Protein AF-A0A9R0YV30-F1 (afdb_monomer)

Sequence (258 aa):
MQKRLPKETKSLASICEELLNVSLSKELQCSDWSCRPLSEGQIQYAASDAYYLLYIFDLFHQKVSIEEKCSPTAEASDEHCSQRASECSSSGNDIYFDGYSTSIITKYSDRILLTESDTKARSSRRKEKQKLSSDAKCKEKFDYNTEWMGPPPWDPSVGGDGYPKFLCDVMIEGLAKHLRCVGLDAATPSCRKPQPRELLDQIYKEGRILLTRDAKLIKYQYLATNQVYRVKSLLKHDQLAEVCAYFDIFHLQFDLSA

Organism: Triticum turgidum subsp. durum (NCBI:txid4567)

Foldseek 3Di:
DDDDDDDDDDDLQRLCCLQVVDHQDCVCVPPPPQDPPDDPVRVVNVVVSVVVVVVLVVLLVVVVVVVVVPDDPDDDDDDDDDDDDDDDDDPDDPPPCDPSSVVVSVVCSVVPPCDPVNVDDDDDDDPDDDDDDDDDDDDDDDDPPLPADDDALQDVVNVHVVAAAAEEELVLVVLLVVCVVVVHHYHYDPDNDDDLVVVVVCCVVVSHAYEYQDPVSVVPVPDDSNRYDHQPDDDSVVSNVVVCVSNVVVVPPPPPPD

pLDDT: mean 71.43, std 21.99, range [26.7, 96.12]

Solvent-accessible surface area (backbone atoms only — not comparable to full-atom values): 16830 Å² total; per-residue (Å²): 133,87,79,79,75,82,81,86,76,83,52,70,49,57,49,34,35,63,72,68,73,38,85,63,85,68,85,66,78,82,51,78,83,57,56,77,81,73,52,71,67,56,51,54,51,57,49,48,63,57,54,54,49,54,57,54,48,52,60,31,50,55,49,57,61,49,57,70,71,68,62,79,83,85,73,90,80,91,81,89,82,82,92,74,91,76,92,76,91,72,96,65,86,80,76,79,79,47,79,67,42,53,55,53,43,60,69,49,35,77,75,62,67,77,45,87,67,70,81,42,84,79,78,72,87,73,79,86,73,83,91,78,90,78,91,77,91,76,89,78,92,77,87,77,84,75,68,66,57,72,78,50,65,25,31,58,92,78,73,24,86,64,58,71,38,37,34,21,38,81,90,39,44,70,43,28,54,54,40,41,76,74,73,40,51,39,31,56,69,96,49,96,76,64,53,72,66,58,55,50,53,49,28,68,74,70,45,28,35,35,40,37,72,54,69,67,65,66,63,55,76,85,59,62,65,46,38,52,46,75,56,83,56,87,48,68,67,54,37,48,53,51,52,38,63,73,68,51,53,77,72,74,76,70,83,85,78,129

Secondary structure (DSSP, 8-state):
---PPP-----HHHHHHHHH--PPP-TTTTS-TTSSSPPHHHHHHHHHHHHHHHHHHHHHHHHHHHHHHT---------------------S------HHHHHHHHHHHTT----TTTSS-----------------------------S--TT-GGGT--S--EEEE-GGGHHHHHHHHHTT-EEE--SSSS--HHHHHHHHHHHTPEEEE--HHHHHSTTS-TTSEEE---SSHHHHHHHHHHHTTGGGTT-----

Mean predicted aligned error: 15.32 Å

Structure (mmCIF, N/CA/C/O backbone):
data_AF-A0A9R0YV30-F1
#
_entry.id   AF-A0A9R0YV30-F1
#
loop_
_atom_site.group_PDB
_atom_site.id
_atom_site.type_symbol
_atom_site.label_atom_id
_atom_site.label_alt_id
_atom_site.label_comp_id
_atom_site.label_asym_id
_atom_site.label_entity_id
_atom_site.label_seq_id
_atom_site.pdbx_PDB_ins_code
_atom_site.Cartn_x
_atom_site.Cartn_y
_atom_site.Cartn_z
_atom_site.occupancy
_atom_site.B_iso_or_equiv
_atom_site.auth_seq_id
_atom_site.auth_comp_id
_atom_site.auth_asym_id
_atom_site.auth_atom_id
_atom_site.pdbx_PDB_model_num
ATOM 1 N N . MET A 1 1 ? -17.144 37.356 13.709 1.00 39.59 1 MET A N 1
ATOM 2 C CA . MET A 1 1 ? -16.151 36.271 13.528 1.00 39.59 1 MET A CA 1
ATOM 3 C C . MET A 1 1 ? -16.589 35.069 14.358 1.00 39.59 1 MET A C 1
ATOM 5 O O . MET A 1 1 ? -16.441 35.104 15.571 1.00 39.59 1 MET A O 1
ATOM 9 N N . GLN A 1 2 ? -17.189 34.040 13.753 1.00 42.34 2 GLN A N 1
ATOM 10 C CA . GLN A 1 2 ? -17.511 32.804 14.480 1.00 42.34 2 GLN A CA 1
ATOM 11 C C . GLN A 1 2 ? -16.221 32.004 14.699 1.00 42.34 2 GLN A C 1
ATOM 13 O O . GLN A 1 2 ? -15.600 31.539 13.741 1.00 42.34 2 GLN A O 1
ATOM 18 N N . LYS A 1 3 ? -15.792 31.867 15.958 1.00 43.56 3 LYS A N 1
ATOM 19 C CA . LYS A 1 3 ? -14.732 30.926 16.339 1.00 43.56 3 LYS A CA 1
ATOM 20 C C . LYS A 1 3 ? -15.268 29.513 16.098 1.00 43.56 3 LYS A C 1
ATOM 22 O O . LYS A 1 3 ? -16.239 29.112 16.732 1.00 43.56 3 LYS A O 1
ATOM 27 N N . ARG A 1 4 ? -14.659 28.764 15.173 1.00 48.09 4 ARG A N 1
ATOM 28 C CA . ARG A 1 4 ? -14.935 27.328 15.032 1.00 48.09 4 ARG A CA 1
ATOM 29 C C . ARG A 1 4 ? -14.520 26.641 16.331 1.00 48.09 4 ARG A C 1
ATOM 31 O O . ARG A 1 4 ? -13.362 26.754 16.726 1.00 48.09 4 ARG A O 1
ATOM 38 N N . LEU A 1 5 ? -15.466 25.966 16.982 1.00 51.62 5 LEU A N 1
ATOM 39 C CA . LEU A 1 5 ? -15.188 25.128 18.146 1.00 51.62 5 LEU A CA 1
ATOM 40 C C . LEU A 1 5 ? -14.160 24.043 17.767 1.00 51.62 5 LEU A C 1
ATOM 42 O O . LEU A 1 5 ? -14.187 23.561 16.626 1.00 51.62 5 LEU A O 1
ATOM 46 N N . PRO A 1 6 ? -13.248 23.663 18.680 1.00 51.38 6 PRO A N 1
ATOM 47 C CA . PRO A 1 6 ? -12.285 22.599 18.427 1.00 51.38 6 PRO A CA 1
ATOM 48 C C . PRO A 1 6 ? -13.026 21.315 18.053 1.00 51.38 6 PRO A C 1
ATOM 50 O O . PRO A 1 6 ? -13.927 20.877 18.768 1.00 51.38 6 PRO A O 1
ATOM 53 N N . LYS A 1 7 ? -12.668 20.702 16.921 1.00 58.31 7 LYS A N 1
ATOM 54 C CA . LYS A 1 7 ? -13.148 19.355 16.612 1.00 58.31 7 LYS A CA 1
ATOM 55 C C . LYS A 1 7 ? -12.439 18.397 17.558 1.00 58.31 7 LYS A C 1
ATOM 57 O O . LYS A 1 7 ? -11.263 18.116 17.373 1.00 58.31 7 LYS A O 1
ATOM 62 N N . GLU A 1 8 ? -13.155 17.918 18.561 1.00 68.62 8 GLU A N 1
ATOM 63 C CA . GLU A 1 8 ? -12.695 16.824 19.406 1.00 68.62 8 GLU A CA 1
ATOM 64 C C . GLU A 1 8 ? -12.637 15.547 18.551 1.00 68.62 8 GLU A C 1
ATOM 66 O O . GLU A 1 8 ? -13.659 15.086 18.030 1.00 68.62 8 GLU A O 1
ATOM 71 N N . THR A 1 9 ? -11.432 15.029 18.318 1.00 72.00 9 THR A N 1
ATOM 72 C CA . THR A 1 9 ? -11.184 13.828 17.508 1.00 72.00 9 THR A CA 1
ATOM 73 C C . THR A 1 9 ? -10.712 12.702 18.416 1.00 72.00 9 THR A C 1
ATOM 75 O O . THR A 1 9 ? -9.670 12.844 19.054 1.00 72.00 9 THR A O 1
ATOM 78 N N . LYS A 1 10 ? -11.457 11.592 18.469 1.00 83.38 10 LYS A N 1
ATOM 79 C CA . LYS A 1 10 ? -11.025 10.371 19.163 1.00 83.38 10 LYS A CA 1
ATOM 80 C C . LYS A 1 10 ? -10.225 9.472 18.224 1.00 83.38 10 LYS A C 1
ATOM 82 O O . LYS A 1 10 ? -10.431 9.494 17.012 1.00 83.38 10 LYS A O 1
ATOM 87 N N . SER A 1 11 ? -9.295 8.717 18.803 1.00 89.50 11 SER A N 1
ATOM 88 C CA . SER A 1 11 ? -8.524 7.699 18.086 1.00 89.50 11 SER A CA 1
ATOM 89 C C . SER A 1 11 ? -9.329 6.405 17.941 1.00 89.50 11 SER A C 1
ATOM 91 O O . SER A 1 11 ? -10.234 6.170 18.740 1.00 89.50 11 SER A O 1
ATOM 93 N N . LEU 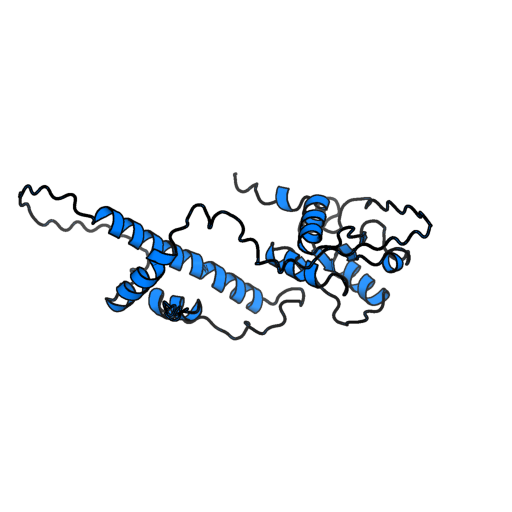A 1 12 ? -8.972 5.550 16.976 1.00 89.81 12 LEU A N 1
ATOM 94 C CA . LEU A 1 12 ? -9.586 4.224 16.827 1.00 89.81 12 LEU A CA 1
ATOM 95 C C . LEU A 1 12 ? -9.487 3.409 18.124 1.00 89.81 12 LEU A C 1
ATOM 97 O O . LEU A 1 12 ? -10.489 2.869 18.574 1.00 89.81 12 LEU A O 1
ATOM 101 N N . ALA A 1 13 ? -8.312 3.398 18.762 1.00 91.06 13 ALA A N 1
ATOM 102 C CA . ALA A 1 13 ? -8.092 2.707 20.031 1.00 91.06 13 ALA A CA 1
ATOM 103 C C . ALA A 1 13 ? -9.050 3.188 21.132 1.00 91.06 13 ALA A C 1
ATOM 105 O O . ALA A 1 13 ? -9.646 2.366 21.814 1.00 91.06 13 ALA A O 1
ATOM 106 N N . SER A 1 14 ? -9.254 4.505 21.253 1.00 90.19 14 SER A N 1
ATOM 107 C CA . SER A 1 14 ? -10.203 5.071 22.223 1.00 90.19 14 SER A CA 1
ATOM 108 C C . SER A 1 14 ? -11.645 4.659 21.924 1.00 90.19 14 SER A C 1
ATOM 110 O O . SER A 1 14 ? -12.410 4.387 22.837 1.00 90.19 14 SER A O 1
ATOM 112 N N . ILE A 1 15 ? -12.026 4.605 20.646 1.00 89.56 15 ILE A N 1
ATOM 113 C CA . ILE A 1 15 ? -13.376 4.188 20.244 1.00 89.56 15 ILE A CA 1
ATOM 114 C C . ILE A 1 15 ? -13.580 2.690 20.515 1.00 89.56 15 ILE A C 1
ATOM 116 O O . ILE A 1 15 ? -14.631 2.309 21.018 1.00 89.56 15 ILE A O 1
ATOM 120 N N . CYS A 1 16 ? -12.583 1.847 20.232 1.00 91.69 16 CYS A N 1
ATOM 121 C CA . CYS A 1 16 ? -12.641 0.411 20.525 1.00 91.69 16 CYS A CA 1
ATOM 122 C C . CYS A 1 16 ? -12.727 0.140 22.030 1.00 91.69 16 CYS A C 1
ATOM 124 O O . CYS A 1 16 ? -13.514 -0.700 22.456 1.00 91.69 16 CYS A O 1
ATOM 126 N N . GLU A 1 17 ? -11.962 0.874 22.836 1.00 91.25 17 GLU A N 1
ATOM 127 C CA . GLU A 1 17 ? -11.987 0.745 24.292 1.00 91.25 17 GLU A CA 1
ATOM 128 C C . GLU A 1 17 ? -13.356 1.136 24.854 1.00 91.25 17 GLU A C 1
ATOM 130 O O . GLU A 1 17 ? -13.930 0.405 25.650 1.00 91.25 17 GLU A O 1
ATOM 135 N N . GLU A 1 18 ? -13.931 2.245 24.392 1.00 88.38 18 GLU A N 1
ATOM 136 C CA . GLU A 1 18 ? -15.198 2.736 24.934 1.00 88.38 18 GLU A CA 1
ATOM 137 C C . GLU A 1 18 ? -16.447 1.997 24.410 1.00 88.38 18 GLU A C 1
ATOM 139 O O . GLU A 1 18 ? -17.444 1.902 25.128 1.00 88.38 18 GLU A O 1
ATOM 144 N N . LEU A 1 19 ? -16.439 1.520 23.158 1.00 89.00 19 LEU A N 1
ATOM 145 C CA . LEU A 1 19 ? -17.608 0.873 22.537 1.00 89.00 19 LEU A CA 1
ATOM 146 C C . LEU A 1 19 ? -17.558 -0.650 22.580 1.00 89.00 19 LEU A C 1
ATOM 148 O O . LEU A 1 19 ? -18.599 -1.286 22.716 1.00 89.00 19 LEU A O 1
ATOM 152 N N . LEU A 1 20 ? -16.369 -1.230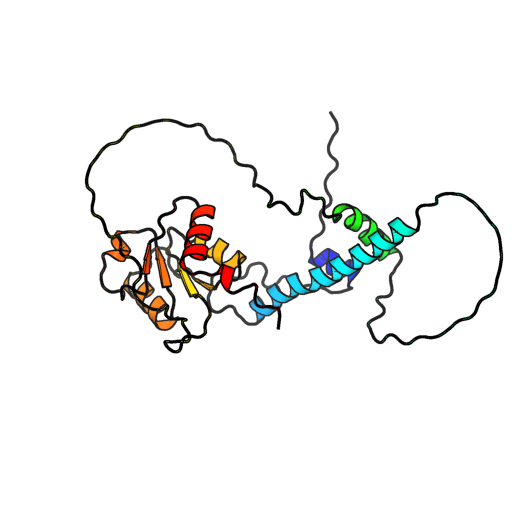 22.425 1.00 89.19 20 LEU A N 1
ATOM 153 C CA . LEU A 1 20 ? -16.178 -2.679 22.333 1.00 89.19 20 LEU A CA 1
ATOM 154 C C . LEU A 1 20 ? -15.515 -3.254 23.588 1.00 89.19 20 LEU A C 1
ATOM 156 O O . LEU A 1 20 ? -15.385 -4.469 23.696 1.00 89.19 20 LEU A O 1
ATOM 160 N N . ASN A 1 21 ? -15.082 -2.400 24.524 1.00 90.12 21 ASN A N 1
ATOM 161 C CA . ASN A 1 21 ? -14.292 -2.788 25.692 1.00 90.12 21 ASN A CA 1
ATOM 162 C C . ASN A 1 21 ? -13.000 -3.541 25.308 1.00 90.12 21 ASN A C 1
ATOM 164 O O . ASN A 1 21 ? -12.543 -4.436 26.021 1.00 90.12 21 ASN A O 1
ATOM 168 N N . VAL A 1 22 ? -12.418 -3.185 24.154 1.00 91.62 22 VAL A N 1
ATOM 169 C CA . VAL A 1 22 ? -11.191 -3.784 23.611 1.00 91.62 22 VAL A CA 1
ATOM 170 C C . VAL A 1 22 ? -10.059 -2.763 23.617 1.00 91.62 22 VAL A C 1
ATOM 172 O O . VAL A 1 22 ? -10.172 -1.686 23.035 1.00 91.62 22 VAL A O 1
ATOM 175 N N . SER A 1 23 ? -8.922 -3.138 24.207 1.00 92.81 23 SER A N 1
ATOM 176 C CA . SER A 1 23 ? -7.693 -2.347 24.139 1.00 92.81 23 SER A CA 1
ATOM 177 C C . SER A 1 23 ? -6.864 -2.745 22.917 1.00 92.81 23 SER A C 1
ATOM 179 O O . SER A 1 23 ? -6.413 -3.886 22.807 1.00 92.81 23 SER A O 1
ATOM 181 N N . LEU A 1 24 ? -6.652 -1.806 21.992 1.00 90.62 24 LEU A N 1
ATOM 182 C CA . LEU A 1 24 ? -5.762 -2.017 20.849 1.00 90.62 24 LEU A CA 1
ATOM 183 C C . LEU A 1 24 ? -4.306 -1.759 21.236 1.00 90.62 24 LEU A C 1
ATOM 185 O O . LEU A 1 24 ? -3.972 -0.704 21.788 1.00 90.62 24 LEU A O 1
ATOM 189 N N . SER A 1 25 ? -3.426 -2.697 20.875 1.00 88.44 25 SER A N 1
ATOM 190 C CA . SER A 1 25 ? -1.978 -2.495 20.979 1.00 88.44 25 SER A CA 1
ATOM 191 C C . SER A 1 25 ? -1.541 -1.301 20.122 1.00 88.44 25 SER A C 1
ATOM 193 O O . SER A 1 25 ? -2.147 -0.990 19.099 1.00 88.44 25 SER A O 1
ATOM 195 N N . LYS A 1 26 ? -0.470 -0.616 20.534 1.00 90.00 26 LYS A N 1
ATOM 196 C CA . LYS A 1 26 ? 0.170 0.478 19.774 1.00 90.00 26 LYS A CA 1
ATOM 197 C C . LYS A 1 26 ? 1.602 0.146 19.359 1.00 90.00 26 LYS A C 1
ATOM 199 O O . LYS A 1 26 ? 2.278 0.975 18.756 1.00 90.00 26 LYS A O 1
ATOM 204 N N . GLU A 1 27 ? 2.073 -1.055 19.678 1.00 90.81 27 GLU A N 1
ATOM 205 C CA . GLU A 1 27 ? 3.488 -1.434 19.589 1.00 90.81 27 GLU A CA 1
ATOM 206 C C . GLU A 1 27 ? 4.035 -1.366 18.159 1.00 90.81 27 GLU A C 1
ATOM 208 O O . GLU A 1 27 ? 5.183 -0.979 17.946 1.00 90.81 27 GLU A O 1
ATOM 213 N N . LEU A 1 28 ? 3.201 -1.677 17.164 1.00 94.06 28 LEU A N 1
ATOM 214 C CA . LEU A 1 28 ? 3.611 -1.748 15.760 1.00 94.06 28 LEU A CA 1
ATOM 215 C C . LEU A 1 28 ? 3.279 -0.493 14.948 1.00 94.06 28 LEU A C 1
ATOM 217 O O . LEU A 1 28 ? 3.622 -0.423 13.763 1.00 94.06 28 LEU A O 1
ATOM 221 N N . GLN A 1 29 ? 2.716 0.536 15.592 1.00 92.69 29 GLN A N 1
ATOM 222 C CA . GLN A 1 29 ? 2.371 1.807 14.952 1.00 92.69 29 GLN A CA 1
ATOM 223 C C . GLN A 1 29 ? 3.591 2.472 14.291 1.00 92.69 29 GLN A C 1
ATOM 225 O O . GLN A 1 29 ? 3.481 3.037 13.205 1.00 92.69 29 GLN A O 1
ATOM 230 N N . CYS A 1 30 ? 4.760 2.368 14.931 1.00 92.69 30 CYS A N 1
ATOM 231 C CA . CYS A 1 30 ? 6.023 2.956 14.474 1.00 92.69 30 CYS A CA 1
ATOM 232 C C . CYS A 1 30 ? 7.005 1.921 13.893 1.00 92.69 30 CYS A C 1
ATOM 234 O O . CYS A 1 30 ? 8.195 2.214 13.775 1.00 92.69 30 CYS A O 1
ATOM 236 N N . SER A 1 31 ? 6.537 0.711 13.566 1.00 93.44 31 SER A N 1
ATOM 237 C CA . SER A 1 31 ? 7.380 -0.329 12.962 1.00 93.44 31 SER A CA 1
ATOM 238 C C . SER A 1 31 ? 7.759 0.002 11.510 1.00 93.44 31 SER A C 1
ATOM 240 O O . SER A 1 31 ? 7.156 0.868 10.870 1.00 93.44 31 SER A O 1
ATOM 242 N N . ASP A 1 32 ? 8.770 -0.682 10.969 1.00 91.94 32 ASP A N 1
ATOM 243 C CA . ASP A 1 32 ? 9.133 -0.526 9.560 1.00 91.94 32 ASP A CA 1
ATOM 244 C C . ASP A 1 32 ? 8.168 -1.304 8.650 1.00 91.94 32 ASP A C 1
ATOM 246 O O . ASP A 1 32 ? 8.326 -2.496 8.388 1.00 91.94 32 ASP A O 1
ATOM 250 N N . TRP A 1 33 ? 7.154 -0.605 8.143 1.00 91.94 33 TRP A N 1
ATOM 251 C CA . TRP A 1 33 ? 6.158 -1.146 7.210 1.00 91.94 33 TRP A CA 1
ATOM 252 C C . TRP A 1 33 ? 6.658 -1.266 5.759 1.00 91.94 33 TRP A C 1
ATOM 254 O O . TRP A 1 33 ? 5.889 -1.659 4.869 1.00 91.94 33 TRP A O 1
ATOM 264 N N . SER A 1 34 ? 7.901 -0.857 5.473 1.00 90.88 34 SER A N 1
ATOM 265 C CA . SER A 1 34 ? 8.534 -1.000 4.152 1.00 90.88 34 SER A CA 1
ATOM 266 C C . SER A 1 34 ? 9.239 -2.340 3.962 1.00 90.88 34 SER A C 1
ATOM 268 O O . SER A 1 34 ? 9.350 -2.794 2.823 1.00 90.88 34 SER A O 1
ATOM 270 N N . CYS A 1 35 ? 9.635 -3.002 5.052 1.00 90.56 35 CYS A N 1
ATOM 271 C CA . CYS A 1 35 ? 10.243 -4.327 5.013 1.00 90.56 35 CYS A CA 1
ATOM 272 C C . CYS A 1 35 ? 9.310 -5.371 4.393 1.00 90.56 35 CYS A C 1
ATOM 274 O O . CYS A 1 35 ? 8.088 -5.323 4.565 1.00 90.56 35 CYS A O 1
ATOM 276 N N . ARG A 1 36 ? 9.897 -6.320 3.659 1.00 91.88 36 ARG A N 1
ATOM 277 C CA . ARG A 1 36 ? 9.195 -7.459 3.066 1.00 91.88 36 ARG A CA 1
ATOM 278 C C . ARG A 1 36 ? 9.962 -8.763 3.324 1.00 91.88 36 ARG A C 1
ATOM 280 O O . ARG A 1 36 ? 11.190 -8.735 3.243 1.00 91.88 36 ARG A O 1
ATOM 287 N N . PRO A 1 37 ? 9.263 -9.881 3.613 1.00 92.62 37 PRO A N 1
ATOM 288 C CA . PRO A 1 37 ? 7.823 -9.967 3.907 1.00 92.62 37 PRO A CA 1
ATOM 289 C C . PRO A 1 37 ? 7.453 -9.219 5.203 1.00 92.62 37 PRO A C 1
ATOM 291 O O . PRO A 1 37 ? 8.328 -8.896 6.006 1.00 92.62 37 PRO A O 1
ATOM 294 N N . LEU A 1 38 ? 6.168 -8.896 5.384 1.00 93.88 38 LEU A N 1
ATOM 295 C CA . LEU A 1 38 ? 5.687 -8.351 6.660 1.00 93.88 38 LEU A CA 1
ATOM 296 C C . LEU A 1 38 ? 5.782 -9.426 7.747 1.00 93.88 38 LEU A C 1
ATOM 298 O O . LEU A 1 38 ? 5.624 -10.613 7.461 1.00 93.88 38 LEU A O 1
ATOM 302 N N . SER A 1 39 ? 6.030 -9.015 8.990 1.00 95.88 39 SER A N 1
ATOM 303 C CA . SER A 1 39 ? 5.980 -9.952 10.113 1.00 95.88 39 SER A CA 1
ATOM 304 C C . SER A 1 39 ? 4.538 -10.338 10.442 1.00 95.88 39 SER A C 1
ATOM 306 O O . SER A 1 39 ? 3.609 -9.565 10.206 1.00 95.88 39 SER A O 1
ATOM 308 N N . GLU A 1 40 ? 4.355 -11.504 11.060 1.00 96.12 40 GLU A N 1
ATOM 309 C CA . GLU A 1 40 ? 3.037 -11.960 11.515 1.00 96.12 40 GLU A CA 1
ATOM 310 C C . GLU A 1 40 ? 2.362 -10.926 12.432 1.00 96.12 40 GLU A C 1
ATOM 312 O O . GLU A 1 40 ? 1.193 -10.598 12.259 1.00 96.12 40 GLU A O 1
ATOM 317 N N . GLY A 1 41 ? 3.129 -10.309 13.339 1.00 96.12 41 GLY A N 1
ATOM 318 C CA . GLY A 1 41 ? 2.617 -9.240 14.197 1.00 96.12 41 GLY A CA 1
ATOM 319 C C . GLY A 1 41 ? 2.136 -8.015 13.410 1.00 96.12 41 GLY A C 1
ATOM 320 O O . GLY A 1 41 ? 1.090 -7.458 13.732 1.00 96.12 41 GLY A O 1
ATOM 321 N N . GLN A 1 42 ? 2.857 -7.596 12.361 1.00 95.69 42 GLN A N 1
ATOM 322 C CA . GLN A 1 42 ? 2.429 -6.483 11.499 1.00 95.69 42 GLN A CA 1
ATOM 323 C C . GLN A 1 42 ? 1.138 -6.820 10.748 1.00 95.69 42 GLN A C 1
ATOM 325 O O . GLN A 1 42 ? 0.247 -5.976 10.658 1.00 95.69 42 GLN A O 1
ATOM 330 N N . ILE A 1 43 ? 1.016 -8.048 10.242 1.00 93.69 43 ILE A N 1
ATOM 331 C CA . ILE A 1 43 ? -0.198 -8.520 9.566 1.00 93.69 43 ILE A CA 1
ATOM 332 C C . ILE A 1 43 ? -1.381 -8.489 10.539 1.00 93.69 43 ILE A C 1
ATOM 334 O O . ILE A 1 43 ? -2.400 -7.869 10.239 1.00 93.69 43 ILE A O 1
ATOM 338 N N . GLN A 1 44 ? -1.228 -9.074 11.728 1.00 95.19 44 GLN A N 1
ATOM 339 C CA . GLN A 1 44 ? -2.272 -9.111 12.755 1.00 95.19 44 GLN A CA 1
ATOM 340 C C . GLN A 1 44 ? -2.676 -7.713 13.234 1.00 95.19 44 GLN A C 1
ATOM 342 O O . GLN A 1 44 ? -3.863 -7.444 13.414 1.00 95.19 44 GLN A O 1
ATOM 347 N N . TYR A 1 45 ? -1.712 -6.807 13.400 1.00 94.88 45 TYR A N 1
ATOM 348 C CA . TYR A 1 45 ? -1.969 -5.418 13.777 1.00 94.88 45 TYR A CA 1
ATOM 349 C C . TYR A 1 45 ? -2.812 -4.691 12.725 1.00 94.88 45 TYR A C 1
ATOM 351 O O . TYR A 1 45 ? -3.857 -4.132 13.052 1.00 94.88 45 TYR A O 1
ATOM 359 N N . ALA A 1 46 ? -2.400 -4.749 11.454 1.00 92.94 46 ALA A N 1
ATOM 360 C CA . ALA A 1 46 ? -3.132 -4.113 10.361 1.00 92.94 46 ALA A CA 1
ATOM 361 C C . ALA A 1 46 ? -4.528 -4.730 10.164 1.00 92.94 46 ALA A C 1
ATOM 363 O O . ALA A 1 46 ? -5.496 -4.007 9.931 1.00 92.94 46 ALA A O 1
ATOM 364 N N . ALA A 1 47 ? -4.640 -6.056 10.288 1.00 93.31 47 ALA A N 1
ATOM 365 C CA . ALA A 1 47 ? -5.913 -6.762 10.206 1.00 93.31 47 ALA A CA 1
ATOM 366 C C . ALA A 1 47 ? -6.858 -6.361 11.348 1.00 93.31 47 ALA A C 1
ATOM 368 O O . ALA A 1 47 ? -8.036 -6.122 11.102 1.00 93.31 47 ALA A O 1
ATOM 369 N N . SER A 1 48 ? -6.342 -6.228 12.573 1.00 92.88 48 SER A N 1
ATOM 370 C CA . SER A 1 48 ? -7.125 -5.807 13.740 1.00 92.88 48 SER A CA 1
ATOM 371 C C . SER A 1 48 ? -7.714 -4.408 13.553 1.00 92.88 48 SER A C 1
ATOM 373 O O . SER A 1 48 ? -8.909 -4.220 13.778 1.00 92.88 48 SER A O 1
ATOM 375 N N . ASP A 1 49 ? -6.915 -3.444 13.080 1.00 92.62 49 ASP A N 1
ATOM 376 C CA . ASP A 1 49 ? -7.382 -2.075 12.814 1.00 92.62 49 ASP A CA 1
ATOM 377 C C . ASP A 1 49 ? -8.566 -2.048 11.828 1.00 92.62 49 ASP A C 1
ATOM 379 O O . ASP A 1 49 ? -9.524 -1.301 12.029 1.00 92.62 49 ASP A O 1
ATOM 383 N N . ALA A 1 50 ? -8.536 -2.880 10.781 1.00 91.94 50 ALA A N 1
ATOM 384 C CA . ALA A 1 50 ? -9.634 -2.992 9.819 1.00 91.94 50 ALA A CA 1
ATOM 385 C C . ALA A 1 50 ? -10.837 -3.772 10.376 1.00 91.94 50 ALA A C 1
ATOM 387 O O . ALA A 1 50 ? -11.983 -3.381 10.161 1.00 91.94 50 ALA A O 1
ATOM 388 N N . TYR A 1 51 ? -10.584 -4.853 11.112 1.00 92.81 51 TYR A N 1
ATOM 389 C CA . TYR A 1 51 ? -11.607 -5.722 11.686 1.00 92.81 51 TYR A CA 1
ATOM 390 C C . TYR A 1 51 ? -12.544 -4.958 12.627 1.00 92.81 51 TYR A C 1
ATOM 392 O O . TYR A 1 51 ? -13.762 -4.999 12.455 1.00 92.81 51 TYR A O 1
ATOM 400 N N . TYR A 1 52 ? -12.002 -4.194 13.579 1.00 92.88 52 TYR A N 1
ATOM 401 C CA . TYR A 1 52 ? -12.833 -3.471 14.548 1.00 92.88 52 TYR A CA 1
ATOM 402 C C . TYR A 1 52 ? -13.628 -2.317 13.932 1.00 92.88 52 TYR A C 1
ATOM 404 O O . TYR A 1 52 ? -14.679 -1.956 14.461 1.00 92.88 52 TYR A O 1
ATOM 412 N N . LEU A 1 53 ? -13.184 -1.763 12.799 1.00 91.44 53 LEU A N 1
ATOM 413 C CA . LEU A 1 53 ? -13.956 -0.749 12.078 1.00 91.44 53 LEU A CA 1
ATOM 414 C C . LEU A 1 53 ? -15.299 -1.287 11.572 1.00 91.44 53 LEU A C 1
ATOM 416 O O . LEU A 1 53 ? -16.259 -0.521 11.557 1.00 91.44 53 LEU A O 1
ATOM 420 N N . LEU A 1 54 ? -15.387 -2.572 11.211 1.00 90.44 54 LEU A N 1
ATOM 421 C CA . LEU A 1 54 ? -16.649 -3.196 10.797 1.00 90.44 54 LEU A CA 1
ATOM 422 C C . LEU A 1 54 ? -17.646 -3.240 11.963 1.00 90.44 54 LEU A C 1
ATOM 424 O O . LEU A 1 54 ? -18.766 -2.762 11.832 1.00 90.44 54 LEU A O 1
ATOM 428 N N . TYR A 1 55 ? -17.204 -3.682 13.143 1.00 89.56 55 TYR A N 1
ATOM 429 C CA . TYR A 1 55 ? -18.043 -3.693 14.349 1.00 89.56 55 TYR A CA 1
ATOM 430 C C . TYR A 1 55 ? -18.485 -2.291 14.771 1.00 89.56 55 TYR A C 1
ATOM 432 O O . TYR A 1 55 ? -19.643 -2.074 15.123 1.00 89.56 55 TYR A O 1
ATOM 440 N N . ILE A 1 56 ? -17.566 -1.322 14.730 1.00 90.12 56 ILE A N 1
ATOM 441 C CA . ILE A 1 56 ? -17.887 0.079 15.025 1.00 90.12 56 ILE A CA 1
ATOM 442 C C . ILE A 1 56 ? -18.932 0.601 14.034 1.00 90.12 56 ILE A C 1
ATOM 444 O O . ILE A 1 56 ? -19.870 1.288 14.441 1.00 90.12 56 ILE A O 1
ATOM 448 N N . PHE A 1 57 ? -18.781 0.279 12.747 1.00 89.06 57 PHE A N 1
ATOM 449 C CA . PHE A 1 57 ? -19.732 0.665 11.713 1.00 89.06 57 PHE A CA 1
ATOM 450 C C . PHE A 1 57 ? -21.125 0.088 11.986 1.00 89.06 57 PHE A C 1
ATOM 452 O O . PHE A 1 57 ? -22.089 0.852 11.994 1.00 89.06 57 PHE A O 1
ATOM 459 N N . ASP A 1 58 ? -21.230 -1.206 12.289 1.00 87.62 58 ASP A N 1
ATOM 460 C CA . ASP A 1 58 ? -22.509 -1.865 12.574 1.00 87.62 58 ASP A CA 1
ATOM 461 C C . ASP A 1 58 ? -23.222 -1.238 13.782 1.00 87.62 58 ASP A C 1
ATOM 463 O O . ASP A 1 58 ? -24.415 -0.925 13.719 1.00 87.62 58 ASP A O 1
ATOM 467 N N . LEU A 1 59 ? -22.478 -0.963 14.860 1.00 87.19 59 LEU A N 1
ATOM 468 C CA . LEU A 1 59 ? -23.005 -0.298 16.056 1.00 87.19 59 LEU A CA 1
ATOM 469 C C . LEU A 1 59 ? -23.539 1.106 15.754 1.00 87.19 59 LEU A C 1
ATOM 471 O O . LEU A 1 59 ? -24.588 1.515 16.261 1.00 87.19 59 LEU A O 1
ATOM 475 N N . PHE A 1 60 ? -22.825 1.862 14.923 1.00 86.12 60 PHE A N 1
ATOM 476 C CA . PHE A 1 60 ? -23.268 3.186 14.506 1.00 86.12 60 PHE A CA 1
ATOM 477 C C . PHE A 1 60 ? -24.491 3.113 13.591 1.00 86.12 60 PHE A C 1
ATOM 479 O O . PHE A 1 60 ? -25.430 3.891 13.768 1.00 86.12 60 PHE A O 1
ATOM 486 N N . HIS A 1 61 ? -24.526 2.152 12.671 1.00 83.06 61 HIS A N 1
ATOM 487 C CA . HIS A 1 61 ? -25.630 1.963 11.737 1.00 83.06 61 HIS A CA 1
ATOM 488 C C . HIS A 1 61 ? -26.935 1.568 12.445 1.00 83.06 61 HIS A C 1
ATOM 490 O O . HIS A 1 61 ? -28.009 2.096 12.133 1.00 83.06 61 HIS A O 1
ATOM 496 N N . GLN A 1 62 ? -26.859 0.675 13.436 1.00 82.25 62 GLN A N 1
ATOM 497 C CA . GLN A 1 62 ? -28.018 0.258 14.227 1.00 82.25 62 GLN A CA 1
ATOM 498 C C . GLN A 1 62 ? -28.674 1.449 14.939 1.00 82.25 62 GLN A C 1
ATOM 500 O O . GLN A 1 62 ? -29.898 1.552 14.982 1.00 82.25 62 GLN A O 1
ATOM 505 N N . LYS A 1 63 ? -27.869 2.386 15.446 1.00 75.00 63 LYS A N 1
ATOM 506 C CA . LYS A 1 63 ? -28.349 3.584 16.140 1.00 75.00 63 LYS A CA 1
ATOM 507 C C . LYS A 1 63 ? -29.020 4.601 15.224 1.00 75.00 63 LYS A C 1
ATOM 509 O O . LYS A 1 63 ? -30.103 5.068 15.567 1.00 75.00 63 LYS A O 1
ATOM 514 N N . VAL A 1 64 ? -28.440 4.878 14.054 1.00 74.19 64 VAL A N 1
ATOM 515 C CA . VAL A 1 64 ? -29.077 5.748 13.045 1.00 74.19 64 VAL A CA 1
ATOM 516 C C . VAL A 1 64 ? -30.450 5.187 12.655 1.00 74.19 64 VAL A C 1
ATOM 518 O O . VAL A 1 64 ? -31.442 5.910 12.641 1.00 74.19 64 VAL A O 1
ATOM 521 N N . SER A 1 65 ? -30.535 3.867 12.464 1.00 71.19 65 SER A N 1
ATOM 522 C CA . SER A 1 65 ? -31.789 3.184 12.111 1.00 71.19 65 SER A CA 1
ATOM 523 C C . SER A 1 65 ? -32.864 3.251 13.211 1.00 71.19 65 SER A C 1
ATOM 525 O O . SER A 1 65 ? -34.058 3.157 12.921 1.00 71.19 65 SER A O 1
ATOM 527 N N . ILE A 1 66 ? -32.462 3.367 14.482 1.00 70.00 66 ILE A N 1
ATOM 528 C CA . ILE A 1 66 ? -33.379 3.522 15.623 1.00 70.00 66 ILE A CA 1
ATOM 529 C C . ILE A 1 66 ? -33.876 4.970 15.717 1.00 70.00 66 ILE A C 1
ATOM 531 O O . ILE A 1 66 ? -35.064 5.192 15.946 1.00 70.00 66 ILE A O 1
ATOM 535 N N . GLU A 1 67 ? -32.999 5.953 15.515 1.00 61.91 67 GLU A N 1
ATOM 536 C CA . GLU A 1 67 ? -33.358 7.373 15.597 1.00 61.91 67 GLU A CA 1
ATOM 537 C C . GLU A 1 67 ? -34.310 7.802 14.462 1.00 61.91 67 GLU A C 1
ATOM 539 O O . GLU A 1 67 ? -35.247 8.560 14.716 1.00 61.91 67 GLU A O 1
ATOM 544 N N . GLU A 1 68 ? -34.181 7.240 13.253 1.00 60.09 68 GLU A N 1
ATOM 545 C CA . GLU A 1 68 ? -35.127 7.476 12.146 1.00 60.09 68 GLU A CA 1
ATOM 546 C C . GLU A 1 68 ? -36.547 6.962 12.447 1.00 60.09 68 GLU A C 1
ATOM 548 O O . GLU A 1 68 ? -37.536 7.605 12.087 1.00 60.09 68 GLU A O 1
ATOM 553 N N . LYS A 1 69 ? -36.668 5.836 13.164 1.00 58.50 69 LYS A N 1
ATOM 554 C CA . LYS A 1 69 ? -37.963 5.237 13.539 1.00 58.50 69 LYS A CA 1
ATOM 555 C C . LYS A 1 69 ? -38.654 5.939 14.714 1.00 58.50 69 LYS A C 1
ATOM 557 O O . LYS A 1 69 ? -39.853 5.752 14.893 1.00 58.50 69 LYS A O 1
ATOM 562 N N . CYS A 1 70 ? -37.928 6.734 15.500 1.00 49.28 70 CYS A N 1
ATOM 563 C CA . CYS A 1 70 ? -38.439 7.404 16.702 1.00 49.28 70 CYS A CA 1
ATOM 564 C C . CYS A 1 70 ? -38.797 8.889 16.500 1.00 49.28 70 CYS A C 1
ATOM 566 O O . CYS A 1 70 ? -39.110 9.573 17.475 1.00 49.28 70 CYS A O 1
ATOM 568 N N . SER A 1 71 ? -38.790 9.406 15.266 1.00 42.91 71 SER A N 1
ATOM 569 C CA . SER A 1 71 ? -39.342 10.738 14.987 1.00 42.91 71 SER A CA 1
ATOM 570 C C . SER A 1 71 ? -40.886 10.700 15.009 1.00 42.91 71 SER A C 1
ATOM 572 O O . SER A 1 71 ? -41.490 9.922 14.271 1.00 42.91 71 SER A O 1
ATOM 574 N N . PRO A 1 72 ? -41.571 11.492 15.861 1.00 46.66 72 PRO A N 1
ATOM 575 C CA . PRO A 1 72 ? -43.020 11.420 15.980 1.00 46.66 72 PRO A CA 1
ATOM 576 C C . PRO A 1 72 ? -43.690 12.299 14.919 1.00 46.66 72 PRO A C 1
ATOM 578 O O . PRO A 1 72 ? -43.764 13.520 15.068 1.00 46.66 72 PRO A O 1
ATOM 581 N N . THR A 1 73 ? -44.277 11.692 13.886 1.00 40.66 73 THR A N 1
ATOM 582 C CA . THR A 1 73 ? -45.523 12.250 13.345 1.00 40.66 73 THR A CA 1
ATOM 583 C C . THR A 1 73 ? -46.599 11.964 14.378 1.00 40.66 73 THR A C 1
ATOM 585 O O . THR A 1 73 ? -47.087 10.843 14.503 1.00 40.66 73 THR A O 1
ATOM 588 N N . ALA A 1 74 ? -46.878 12.976 15.193 1.00 47.22 74 ALA A N 1
ATOM 589 C CA . ALA A 1 74 ? -47.974 12.969 16.135 1.00 47.22 74 ALA A CA 1
ATOM 590 C C . ALA A 1 74 ? -49.282 12.693 15.395 1.00 47.22 74 ALA A C 1
ATOM 592 O O . ALA A 1 74 ? -49.740 13.581 14.694 1.00 47.22 74 ALA A O 1
ATOM 593 N N . GLU A 1 75 ? -49.875 11.519 15.602 1.00 40.31 75 GLU A N 1
ATOM 594 C CA . GLU A 1 75 ? -51.309 11.376 15.854 1.00 40.31 75 GLU A CA 1
ATOM 595 C C . GLU A 1 75 ? -51.496 10.230 16.849 1.00 40.31 75 GLU A C 1
ATOM 597 O O . GLU A 1 75 ? -51.153 9.075 16.603 1.00 40.31 75 GLU A O 1
ATOM 602 N N . ALA A 1 76 ? -51.964 10.602 18.037 1.00 46.53 76 ALA A N 1
ATOM 603 C CA . ALA A 1 76 ? -52.294 9.685 19.105 1.00 46.53 76 ALA A CA 1
ATOM 604 C C . ALA A 1 76 ? -53.515 8.846 18.709 1.00 46.53 76 ALA A C 1
ATOM 606 O O . ALA A 1 76 ? -54.554 9.385 18.333 1.00 46.53 76 ALA A O 1
ATOM 607 N N . SER A 1 77 ? -53.423 7.534 18.877 1.00 37.09 77 SER A N 1
ATOM 608 C CA . SER A 1 77 ? -54.575 6.730 19.280 1.00 37.09 77 SER A CA 1
ATOM 609 C C . SER A 1 77 ? -54.097 5.706 20.297 1.00 37.09 77 SER A C 1
ATOM 611 O O . SER A 1 77 ? -53.228 4.878 20.045 1.00 37.09 77 SER A O 1
ATOM 613 N N . ASP A 1 78 ? -54.632 5.902 21.489 1.00 43.12 78 ASP A N 1
ATOM 614 C CA . ASP A 1 78 ? -54.487 5.128 22.703 1.00 43.12 78 ASP A CA 1
ATOM 615 C C . ASP A 1 78 ? -55.216 3.793 22.521 1.00 43.12 78 ASP A C 1
ATOM 617 O O . ASP A 1 78 ? -56.430 3.804 22.354 1.00 43.12 78 ASP A O 1
ATOM 621 N N . GLU A 1 79 ? -54.506 2.663 22.530 1.00 35.34 79 GLU A N 1
ATOM 622 C CA . GLU A 1 79 ? -55.087 1.393 22.971 1.00 35.34 79 GLU A CA 1
ATOM 623 C C . GLU A 1 79 ? -54.022 0.471 23.589 1.00 35.34 79 GLU A C 1
ATOM 625 O O . GLU A 1 79 ? -52.974 0.148 23.030 1.00 35.34 79 GLU A O 1
ATOM 630 N N . HIS A 1 80 ? -54.334 0.077 24.814 1.00 39.16 80 HIS A N 1
ATOM 631 C CA . HIS A 1 80 ? -53.609 -0.792 25.724 1.00 39.16 80 HIS A CA 1
ATOM 632 C C . HIS A 1 80 ? -53.709 -2.267 25.302 1.00 39.16 80 HIS A C 1
ATOM 634 O O . HIS A 1 80 ? -54.828 -2.740 25.140 1.00 39.16 80 HIS A O 1
ATOM 640 N N . CYS A 1 81 ? -52.607 -3.042 25.259 1.00 30.05 81 CYS A N 1
ATOM 641 C CA . CYS A 1 81 ? -52.671 -4.473 25.621 1.00 30.05 81 CYS A CA 1
ATOM 642 C C . CYS A 1 81 ? -51.309 -5.163 25.870 1.00 30.05 81 CYS A C 1
ATOM 644 O O . CYS A 1 81 ? -50.505 -5.358 24.965 1.00 30.05 81 CYS A O 1
ATOM 646 N N . SER A 1 82 ? -51.143 -5.582 27.127 1.00 33.16 82 SER A N 1
ATOM 647 C CA . SER A 1 82 ? -50.515 -6.798 27.673 1.00 33.16 82 SER A CA 1
ATOM 648 C C . SER A 1 82 ? -49.152 -7.326 27.195 1.00 33.16 82 SER A C 1
ATOM 650 O O . SER A 1 82 ? -48.966 -7.870 26.111 1.00 33.16 82 SER A O 1
ATOM 652 N N . GLN A 1 83 ? -48.259 -7.367 28.188 1.00 43.16 83 GLN A N 1
ATOM 653 C CA . GLN A 1 83 ? -47.109 -8.256 28.341 1.00 43.16 83 GLN A CA 1
ATOM 654 C C . GLN A 1 83 ? -47.365 -9.692 27.844 1.00 43.16 83 GLN A C 1
ATOM 656 O O . GLN A 1 83 ? -48.214 -10.401 28.387 1.00 43.16 83 GLN A O 1
ATOM 661 N N . ARG A 1 84 ? -46.514 -10.173 26.932 1.00 31.78 84 ARG A N 1
ATOM 662 C CA . ARG A 1 84 ? -46.004 -11.552 26.954 1.00 31.78 84 ARG A CA 1
ATOM 663 C C . ARG A 1 84 ? -44.536 -11.553 26.549 1.00 31.78 84 ARG A C 1
ATOM 665 O O . ARG A 1 84 ? -44.188 -11.144 25.449 1.00 31.78 84 ARG A O 1
ATOM 672 N N . ALA A 1 85 ? -43.697 -12.016 27.468 1.00 42.38 85 ALA A N 1
ATOM 673 C CA . ALA A 1 85 ? -42.340 -12.429 27.169 1.00 42.38 85 ALA A CA 1
ATOM 674 C C . ALA A 1 85 ? -42.395 -13.653 26.242 1.00 42.38 85 ALA A C 1
ATOM 676 O O . ALA A 1 85 ? -43.061 -14.638 26.563 1.00 42.38 85 ALA A O 1
ATOM 677 N N . SER A 1 86 ? -41.708 -13.583 25.105 1.00 39.03 86 SER A N 1
ATOM 678 C CA . SER A 1 86 ? -41.331 -14.758 24.324 1.00 39.03 86 SER A CA 1
ATOM 679 C C . SER A 1 86 ? -39.820 -14.742 24.160 1.00 39.03 86 SER A C 1
ATOM 681 O O . SER A 1 86 ? -39.267 -13.895 23.459 1.00 39.03 86 SER A O 1
ATOM 683 N N . GLU A 1 87 ? -39.179 -15.671 24.856 1.00 41.62 87 GLU A N 1
ATOM 684 C CA . GLU A 1 87 ? -37.786 -16.049 24.681 1.00 41.62 87 GLU A CA 1
ATOM 685 C C . GLU A 1 87 ? -37.537 -16.422 23.214 1.00 41.62 87 GLU A C 1
ATOM 687 O O . GLU A 1 87 ? -38.257 -17.240 22.641 1.00 41.62 87 GLU A O 1
ATOM 692 N N . CYS A 1 88 ? -36.508 -15.837 22.604 1.00 27.30 88 CYS A N 1
ATOM 693 C CA . CYS A 1 88 ? -35.915 -16.379 21.392 1.00 27.30 88 CYS A CA 1
ATOM 694 C C . CYS A 1 88 ? -34.399 -16.219 21.476 1.00 27.30 88 CYS A C 1
ATOM 696 O O . CYS A 1 88 ? -33.869 -15.136 21.718 1.00 27.30 88 CYS A O 1
ATOM 698 N N . SER A 1 89 ? -33.732 -17.355 21.358 1.00 45.31 89 SER A N 1
ATOM 699 C CA . SER A 1 89 ? -32.318 -17.587 21.592 1.00 45.31 89 SER A CA 1
ATOM 700 C C . SER A 1 89 ? -31.473 -16.950 20.490 1.00 45.31 89 SER A C 1
ATOM 702 O O . SER A 1 89 ? -31.578 -17.343 19.331 1.00 45.31 89 SER A O 1
ATOM 704 N N . SER A 1 90 ? -30.589 -16.019 20.851 1.00 42.06 90 SER A N 1
ATOM 705 C CA . SER A 1 90 ? -29.483 -15.589 19.994 1.00 42.06 90 SER A CA 1
ATOM 706 C C . SER A 1 90 ? -28.177 -15.822 20.739 1.00 42.06 90 SER A C 1
ATOM 708 O O . SER A 1 90 ? -27.852 -15.135 21.702 1.00 42.06 90 SER A O 1
ATOM 710 N N . SER A 1 91 ? -27.429 -16.832 20.306 1.00 48.78 91 SER A N 1
ATOM 711 C CA . SER A 1 91 ? -26.018 -16.957 20.636 1.00 48.78 91 SER A CA 1
ATOM 712 C C . SER A 1 91 ? -25.247 -15.890 19.858 1.00 48.78 91 SER A C 1
ATOM 714 O O . SER A 1 91 ? -24.987 -16.052 18.667 1.00 48.78 91 SER A O 1
ATOM 716 N N . GLY A 1 92 ? -24.879 -14.806 20.526 1.00 39.44 92 GLY A N 1
ATOM 717 C CA . GLY A 1 92 ? -23.978 -13.799 19.982 1.00 39.44 92 GLY A CA 1
ATOM 718 C C . GLY A 1 92 ? -23.823 -12.678 20.988 1.00 39.44 92 GLY A C 1
ATOM 719 O O . GLY A 1 92 ? -24.794 -11.982 21.230 1.00 39.44 92 GLY A O 1
ATOM 720 N N . ASN A 1 93 ? -22.635 -12.583 21.599 1.00 42.03 93 ASN A N 1
ATOM 721 C CA . ASN A 1 93 ? -22.216 -11.594 22.599 1.00 42.03 93 ASN A CA 1
ATOM 722 C C . ASN A 1 93 ? -23.174 -10.401 22.757 1.00 42.03 93 ASN A C 1
ATOM 724 O O . ASN A 1 93 ? -23.084 -9.431 22.004 1.00 42.03 93 ASN A O 1
ATOM 728 N N . ASP A 1 94 ? -24.040 -10.461 23.770 1.00 39.28 94 ASP A N 1
ATOM 729 C CA . ASP A 1 94 ? -24.810 -9.307 24.218 1.00 39.28 94 ASP A CA 1
ATOM 730 C C . ASP A 1 94 ? -23.825 -8.275 24.780 1.00 39.28 94 ASP A C 1
ATOM 732 O O . ASP A 1 94 ? -23.388 -8.350 25.932 1.00 39.28 94 ASP A O 1
ATOM 736 N N . ILE A 1 95 ? -23.412 -7.323 23.941 1.00 54.69 95 ILE A N 1
ATOM 737 C CA . ILE A 1 95 ? -22.672 -6.146 24.390 1.00 54.69 95 ILE A CA 1
ATOM 738 C C . ILE A 1 95 ? -23.645 -5.343 25.255 1.00 54.69 95 ILE A C 1
ATOM 740 O O . ILE A 1 95 ? -24.552 -4.682 24.751 1.00 54.69 95 ILE A O 1
ATOM 744 N N . TYR A 1 96 ? -23.479 -5.446 26.574 1.00 46.41 96 TYR A N 1
ATOM 745 C CA . TYR A 1 96 ? -24.267 -4.702 27.548 1.00 46.41 96 TYR A CA 1
ATOM 746 C C . TYR A 1 96 ? -24.025 -3.207 27.337 1.00 46.41 96 TYR A C 1
ATOM 748 O O . TYR A 1 96 ? -22.950 -2.680 27.629 1.00 46.41 96 TYR A O 1
ATOM 756 N N . PHE A 1 97 ? -25.013 -2.532 26.763 1.00 52.56 97 PHE A N 1
ATOM 757 C CA . PHE A 1 97 ? -24.893 -1.136 26.386 1.00 52.56 97 PHE A CA 1
ATOM 758 C C . PHE A 1 97 ? -25.088 -0.254 27.623 1.00 52.56 97 PHE A C 1
ATOM 760 O O . PHE A 1 97 ? -26.212 -0.034 28.073 1.00 52.56 97 PHE A O 1
ATOM 767 N N . ASP A 1 98 ? -23.991 0.229 28.205 1.00 60.50 98 ASP A N 1
ATOM 768 C CA . ASP A 1 98 ? -24.050 1.198 29.299 1.00 60.50 98 ASP A CA 1
ATOM 769 C C . ASP A 1 98 ? -24.550 2.572 28.793 1.00 60.50 98 ASP A C 1
ATOM 771 O O . ASP A 1 98 ? -24.375 2.960 27.628 1.00 60.50 98 ASP A O 1
ATOM 775 N N . GLY A 1 99 ? -25.166 3.355 29.682 1.00 60.75 99 GLY A N 1
ATOM 776 C CA . GLY A 1 99 ? -25.638 4.711 29.392 1.00 60.75 99 GLY A CA 1
ATOM 777 C C . GLY A 1 99 ? -24.525 5.624 28.862 1.00 60.75 99 GLY A C 1
ATOM 778 O O . GLY A 1 99 ? -24.783 6.505 28.037 1.00 60.75 99 GLY A O 1
ATOM 779 N N . TYR A 1 100 ? -23.270 5.373 29.251 1.00 57.38 100 TYR A N 1
ATOM 780 C CA . TYR A 1 100 ? -22.102 6.077 28.726 1.00 57.38 100 TYR A CA 1
ATOM 781 C C . TYR A 1 100 ? -21.818 5.753 27.248 1.00 57.38 100 TYR A C 1
ATOM 783 O O . TYR A 1 100 ? -21.637 6.679 26.449 1.00 57.38 100 TYR A O 1
ATOM 791 N N . SER A 1 101 ? -21.877 4.477 26.846 1.00 66.88 101 SER A N 1
ATOM 792 C CA . SER A 1 101 ? -21.682 4.029 25.455 1.00 66.88 101 SER A CA 1
ATOM 793 C C . SER A 1 101 ? -22.710 4.658 24.509 1.00 66.88 101 SER A C 1
ATOM 795 O O . SER A 1 101 ? -22.376 5.071 23.396 1.00 66.88 101 SER A O 1
ATOM 797 N N . THR A 1 102 ? -23.939 4.873 24.994 1.00 69.19 102 THR A N 1
ATOM 798 C CA . THR A 1 102 ? -25.004 5.591 24.271 1.00 69.19 102 THR A CA 1
ATOM 799 C C . THR A 1 102 ? -24.575 6.988 23.832 1.00 69.19 102 THR A C 1
ATOM 801 O O . THR A 1 102 ? -24.817 7.364 22.682 1.00 69.19 102 THR A O 1
ATOM 804 N N . SER A 1 103 ? -23.915 7.741 24.714 1.00 71.38 103 SER A N 1
ATOM 805 C CA . SER A 1 103 ? -23.496 9.120 24.441 1.00 71.38 103 SER A CA 1
ATOM 806 C C . SER A 1 103 ? -22.408 9.207 23.367 1.00 71.38 103 SER A C 1
ATOM 808 O O . SER A 1 103 ? -22.417 10.118 22.537 1.00 71.38 103 SER A O 1
ATOM 810 N N . ILE A 1 104 ? -21.494 8.236 23.347 1.00 73.50 104 ILE A N 1
ATOM 811 C CA . ILE A 1 104 ? -20.405 8.157 22.373 1.00 73.50 104 ILE A CA 1
ATOM 812 C C . ILE A 1 104 ? -20.971 7.801 21.012 1.00 73.50 104 ILE A C 1
ATOM 814 O O . ILE A 1 104 ? -20.671 8.498 20.045 1.00 73.50 104 ILE A O 1
ATOM 818 N N . ILE A 1 105 ? -21.826 6.775 20.941 1.00 78.00 105 ILE A N 1
ATOM 819 C CA . ILE A 1 105 ? -22.433 6.405 19.667 1.00 78.00 105 ILE A CA 1
ATOM 820 C C . ILE A 1 105 ? -23.188 7.590 19.079 1.00 78.00 105 ILE A C 1
ATOM 822 O O . ILE A 1 105 ? -22.849 7.975 17.972 1.00 78.00 105 ILE A O 1
ATOM 826 N N . THR A 1 106 ? -24.085 8.242 19.825 1.00 77.50 106 THR A N 1
ATOM 827 C CA . THR A 1 106 ? -24.833 9.404 19.301 1.00 77.50 106 THR A CA 1
ATOM 828 C C . THR A 1 106 ? -23.900 10.547 18.875 1.00 77.50 106 THR A C 1
ATOM 830 O O . THR A 1 106 ? -24.106 11.187 17.852 1.00 77.50 106 THR A O 1
ATOM 833 N N . LYS A 1 107 ? -22.799 10.792 19.598 1.00 78.25 107 LYS A N 1
ATOM 834 C CA . LYS A 1 107 ? -21.836 11.850 19.238 1.00 78.25 107 LYS A CA 1
ATOM 835 C C . LYS A 1 107 ? -21.130 11.608 17.898 1.00 78.25 107 LYS A C 1
ATOM 837 O O . LYS A 1 107 ? -20.730 12.578 17.239 1.00 78.25 107 LYS A O 1
ATOM 842 N N . TYR A 1 108 ? -20.895 10.347 17.535 1.00 76.19 108 TYR A N 1
ATOM 843 C CA . TYR A 1 108 ? -20.105 9.980 16.357 1.00 76.19 108 TYR A CA 1
ATOM 844 C C . TYR A 1 108 ? -20.945 9.419 15.202 1.00 76.19 108 TYR A C 1
ATOM 846 O O . TYR A 1 108 ? -20.551 9.642 14.058 1.00 76.19 108 TYR A O 1
ATOM 854 N N . SER A 1 109 ? -22.101 8.800 15.461 1.00 74.25 109 SER A N 1
ATOM 855 C CA . SER A 1 109 ? -23.033 8.274 14.451 1.00 74.25 109 SER A CA 1
ATOM 856 C C . SER A 1 109 ? -23.488 9.361 13.484 1.00 74.25 109 SER A C 1
ATOM 858 O O . SER A 1 109 ? -23.385 9.190 12.271 1.00 74.25 109 SER A O 1
ATOM 860 N N . ASP A 1 110 ? -23.847 10.536 14.003 1.00 66.38 110 ASP A N 1
ATOM 861 C CA . ASP A 1 110 ? -24.341 11.670 13.209 1.00 66.38 110 ASP A CA 1
ATOM 862 C C . ASP A 1 110 ? -23.291 12.210 12.229 1.00 66.38 110 ASP A C 1
ATOM 864 O O . ASP A 1 110 ? -23.603 12.883 11.247 1.00 66.38 110 ASP A O 1
ATOM 868 N N . ARG A 1 111 ? -22.007 11.935 12.493 1.00 66.31 111 ARG A N 1
ATOM 869 C CA . ARG A 1 111 ? -20.884 12.343 11.635 1.00 66.31 111 ARG A CA 1
ATOM 870 C C . ARG A 1 111 ? -20.512 11.300 10.590 1.00 66.31 111 ARG A C 1
ATOM 872 O O . ARG A 1 111 ? -19.645 11.585 9.765 1.00 66.31 111 ARG A O 1
ATOM 879 N N . ILE A 1 112 ? -21.106 10.113 10.666 1.00 63.56 112 ILE A N 1
ATOM 880 C CA . ILE A 1 112 ? -20.812 8.960 9.809 1.00 63.56 112 ILE A CA 1
ATOM 881 C C . ILE A 1 112 ? -21.910 8.763 8.763 1.00 63.56 112 ILE A C 1
ATOM 883 O O . ILE A 1 112 ? -21.787 7.885 7.918 1.00 63.56 112 ILE A O 1
ATOM 887 N N . LEU A 1 113 ? -22.922 9.641 8.736 1.00 59.59 113 LEU A N 1
ATOM 888 C CA . LEU A 1 113 ? -23.830 9.768 7.600 1.00 59.59 113 LEU A CA 1
ATOM 889 C C . LEU A 1 113 ? -23.010 9.957 6.320 1.00 59.59 113 LEU A C 1
ATOM 891 O O . LEU A 1 113 ? -22.468 11.034 6.059 1.00 59.59 113 LEU A O 1
ATOM 895 N N . LEU A 1 114 ? -22.892 8.874 5.553 1.00 48.81 114 LEU A N 1
ATOM 896 C CA . LEU A 1 114 ? -22.206 8.853 4.275 1.00 48.81 114 LEU A CA 1
ATOM 897 C C . LEU A 1 114 ? -23.043 9.684 3.313 1.00 48.81 114 LEU A C 1
ATOM 899 O O . LEU A 1 114 ? -24.061 9.243 2.787 1.00 48.81 114 LEU A O 1
ATOM 903 N N . THR A 1 115 ? -22.630 10.928 3.118 1.00 55.00 115 THR A N 1
ATOM 904 C CA . THR A 1 115 ? -23.251 11.795 2.122 1.00 55.00 115 THR A CA 1
ATOM 905 C C . THR A 1 115 ? -22.817 11.349 0.723 1.00 55.00 115 THR A C 1
ATOM 907 O O . THR A 1 115 ? -21.750 10.755 0.560 1.00 55.00 115 THR A O 1
ATOM 910 N N . GLU A 1 116 ? -23.557 11.708 -0.331 1.00 54.00 116 GLU A N 1
ATOM 911 C CA . GLU A 1 116 ? -23.113 11.486 -1.726 1.00 54.00 116 GLU A CA 1
ATOM 912 C C . GLU A 1 116 ? -21.747 12.137 -2.051 1.00 54.00 116 GLU A C 1
ATOM 914 O O . GLU A 1 116 ? -21.148 11.900 -3.102 1.00 54.00 116 GLU A O 1
ATOM 919 N N . SER A 1 117 ? -21.245 13.007 -1.173 1.00 50.94 117 SER A N 1
ATOM 920 C CA . SER A 1 117 ? -19.898 13.573 -1.238 1.00 50.94 117 SER A CA 1
ATOM 921 C C . SER A 1 117 ? -18.806 12.678 -0.649 1.00 50.94 117 SER A C 1
ATOM 923 O O . SER A 1 117 ? -17.652 12.842 -1.040 1.00 50.94 117 SER A O 1
ATOM 925 N N . ASP A 1 118 ? -19.128 11.755 0.257 1.00 48.53 118 ASP A N 1
ATOM 926 C CA . ASP A 1 118 ? -18.158 10.828 0.855 1.00 48.53 118 ASP A CA 1
ATOM 927 C C . ASP A 1 118 ? -17.919 9.589 -0.027 1.00 48.53 118 ASP A C 1
ATOM 929 O O . ASP A 1 118 ? -16.858 8.976 0.061 1.00 48.53 118 ASP A O 1
ATOM 933 N N . THR A 1 119 ? -18.828 9.288 -0.966 1.00 48.69 119 THR A N 1
ATOM 934 C CA . THR A 1 119 ? -18.599 8.314 -2.056 1.00 48.69 119 THR A CA 1
ATOM 935 C C . THR A 1 119 ? -17.666 8.850 -3.148 1.00 48.69 119 THR A C 1
ATOM 937 O O . THR A 1 119 ? -17.169 8.092 -3.982 1.00 48.69 119 THR A O 1
ATOM 940 N N . LYS A 1 120 ? -17.386 10.160 -3.151 1.00 42.25 120 LYS A N 1
ATOM 941 C CA . LYS A 1 120 ? -16.450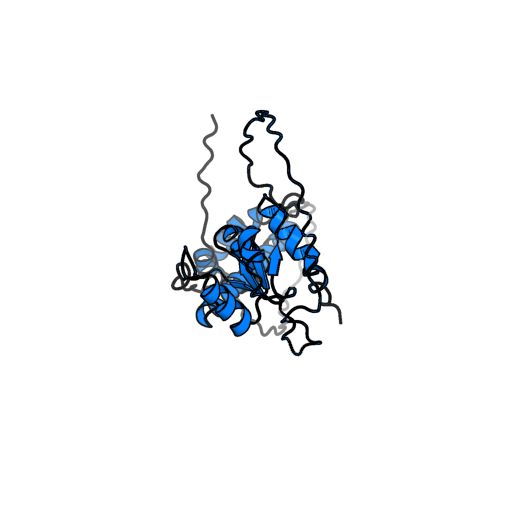 10.799 -4.082 1.00 42.25 120 LYS A CA 1
ATOM 942 C C . LYS A 1 120 ? -15.075 10.883 -3.431 1.00 42.25 120 LYS A C 1
ATOM 944 O O . LYS A 1 120 ? -14.917 11.452 -2.352 1.00 42.25 120 LYS A O 1
ATOM 949 N N . ALA A 1 121 ? -14.053 10.364 -4.112 1.00 36.69 121 ALA A N 1
ATOM 950 C CA . ALA A 1 121 ? -12.672 10.453 -3.650 1.00 36.69 121 ALA A CA 1
ATOM 951 C C . ALA A 1 121 ? -12.316 11.911 -3.302 1.00 36.69 121 ALA A C 1
ATOM 953 O O . ALA A 1 121 ? -12.352 12.800 -4.159 1.00 36.69 121 ALA A O 1
ATOM 954 N N . ARG A 1 122 ? -11.985 12.182 -2.031 1.00 38.03 122 ARG A N 1
ATOM 955 C CA . ARG A 1 122 ? -11.642 13.537 -1.582 1.00 38.03 122 ARG A CA 1
ATOM 956 C C . ARG A 1 122 ? -10.389 14.020 -2.309 1.00 38.03 122 ARG A C 1
ATOM 958 O O . ARG A 1 122 ? -9.279 13.581 -2.016 1.00 38.03 122 ARG A O 1
ATOM 965 N N . SER A 1 123 ? -10.550 14.990 -3.209 1.00 41.09 123 SER A N 1
ATOM 966 C CA . SER A 1 123 ? -9.427 15.708 -3.807 1.00 41.09 123 SER A CA 1
ATOM 967 C C . SER A 1 123 ? -8.662 16.444 -2.704 1.00 41.09 123 SER A C 1
ATOM 969 O O . SER A 1 123 ? -9.166 17.404 -2.111 1.00 41.09 123 SER A O 1
ATOM 971 N N . SER A 1 124 ? -7.441 16.001 -2.406 1.00 37.62 124 SER A N 1
ATOM 972 C CA . SER A 1 124 ? -6.540 16.709 -1.497 1.00 37.62 124 SER A CA 1
ATOM 973 C C . SER A 1 124 ? -6.360 18.150 -1.980 1.00 37.62 124 SER A C 1
ATOM 975 O O . SER A 1 124 ? -6.097 18.361 -3.166 1.00 37.62 124 SER A O 1
ATOM 977 N N . ARG A 1 125 ? -6.489 19.131 -1.074 1.00 38.53 125 ARG A N 1
ATOM 978 C CA . ARG A 1 125 ? -6.283 20.566 -1.339 1.00 38.53 125 ARG A CA 1
ATOM 979 C C . ARG A 1 125 ? -4.969 20.795 -2.093 1.00 38.53 125 ARG A C 1
ATOM 981 O O . ARG A 1 125 ? -3.899 20.856 -1.488 1.00 38.53 125 ARG A O 1
ATOM 988 N N . ARG A 1 126 ? -5.055 20.940 -3.416 1.00 41.69 126 ARG A N 1
ATOM 989 C CA . ARG A 1 126 ? -3.949 21.393 -4.257 1.00 41.69 126 ARG A CA 1
ATOM 990 C C . ARG A 1 126 ? -3.714 22.867 -3.946 1.00 41.69 126 ARG A C 1
ATOM 992 O O . ARG A 1 126 ? -4.593 23.697 -4.146 1.00 41.69 126 ARG A O 1
ATOM 999 N N . LYS A 1 127 ? -2.517 23.191 -3.454 1.00 33.06 127 LYS A N 1
ATOM 1000 C CA . LYS A 1 127 ? -1.958 24.536 -3.604 1.00 33.06 127 LYS A CA 1
ATOM 1001 C C . LYS A 1 127 ? -1.741 24.738 -5.099 1.00 33.06 127 LYS A C 1
ATOM 1003 O O . LYS A 1 127 ? -0.853 24.122 -5.682 1.00 33.06 127 LYS A O 1
ATOM 1008 N N . GLU A 1 128 ? -2.593 25.546 -5.707 1.00 35.12 128 GLU A N 1
ATOM 1009 C CA . GLU A 1 128 ? -2.392 26.054 -7.054 1.00 35.12 128 GLU A CA 1
ATOM 1010 C C . GLU A 1 128 ? -1.070 26.832 -7.075 1.00 35.12 128 GLU A C 1
ATOM 1012 O O . GLU A 1 128 ? -0.888 27.792 -6.324 1.00 35.12 128 GLU A O 1
ATOM 1017 N N . LYS A 1 129 ? -0.102 26.361 -7.867 1.00 34.53 129 LYS A N 1
ATOM 1018 C CA . LYS A 1 129 ? 1.138 27.092 -8.123 1.00 34.53 129 LYS A CA 1
ATOM 1019 C C . LYS A 1 129 ? 1.208 27.388 -9.613 1.00 34.53 129 LYS A C 1
ATOM 1021 O O . LYS A 1 129 ? 1.109 26.487 -10.441 1.00 34.53 129 LYS A O 1
ATOM 1026 N N . GLN A 1 130 ? 1.308 28.682 -9.890 1.00 30.48 130 GLN A N 1
ATOM 1027 C CA . GLN A 1 130 ? 1.229 29.329 -11.191 1.00 30.48 130 GLN A CA 1
ATOM 1028 C C . GLN A 1 130 ? 2.157 28.711 -12.245 1.00 30.48 130 GLN A C 1
ATOM 1030 O O . GLN A 1 130 ? 3.316 28.394 -11.977 1.00 30.48 130 GLN A O 1
ATOM 1035 N N . LYS A 1 131 ? 1.612 28.615 -13.464 1.00 32.97 131 LYS A N 1
ATOM 1036 C CA . LYS A 1 131 ? 2.322 28.405 -14.730 1.00 32.97 131 LYS A CA 1
ATOM 1037 C C . LYS A 1 131 ? 3.411 29.467 -14.906 1.00 32.97 131 LYS A C 1
ATOM 1039 O O . LYS A 1 131 ? 3.104 30.655 -14.909 1.00 32.97 131 LYS A O 1
ATOM 1044 N N . LEU A 1 132 ? 4.635 29.024 -15.174 1.00 26.70 132 LEU A N 1
ATOM 1045 C CA . LEU A 1 132 ? 5.623 29.806 -15.908 1.00 26.70 132 LEU A CA 1
ATOM 1046 C C . LEU A 1 132 ? 6.172 28.948 -17.045 1.00 26.70 132 LEU A C 1
ATOM 1048 O O . LEU A 1 132 ? 6.529 27.786 -16.859 1.00 26.70 132 LEU A O 1
ATOM 1052 N N . SER A 1 133 ? 6.149 29.544 -18.229 1.00 38.16 133 SER A N 1
ATOM 1053 C CA . SER A 1 133 ? 6.689 29.043 -19.482 1.00 38.16 133 SER A CA 1
ATOM 1054 C C . SER A 1 133 ? 8.209 29.128 -19.494 1.00 38.16 133 SER A C 1
ATOM 1056 O O . SER A 1 133 ? 8.764 30.178 -19.169 1.00 38.16 133 SER A O 1
ATOM 1058 N N . SER A 1 134 ? 8.862 28.096 -20.009 1.00 30.77 134 SER A N 1
ATOM 1059 C CA . SER A 1 134 ? 10.115 28.278 -20.734 1.00 30.77 134 SER A CA 1
ATOM 1060 C C . SER A 1 134 ? 10.347 27.112 -21.685 1.00 30.77 134 SER A C 1
ATOM 1062 O O . SER A 1 134 ? 10.407 25.946 -21.295 1.00 30.77 134 SER A O 1
ATOM 1064 N N . ASP A 1 135 ? 10.449 27.472 -22.960 1.00 33.38 135 ASP A N 1
ATOM 1065 C CA . ASP A 1 135 ? 11.000 26.655 -24.024 1.00 33.38 135 ASP A CA 1
ATOM 1066 C C . ASP A 1 135 ? 12.410 26.175 -23.671 1.00 33.38 135 ASP A C 1
ATOM 1068 O O . ASP A 1 135 ? 13.283 26.962 -23.309 1.00 33.38 135 ASP A O 1
ATOM 1072 N N . ALA A 1 136 ? 12.652 24.884 -23.876 1.00 32.31 136 ALA A N 1
ATOM 1073 C CA . ALA A 1 136 ? 13.986 24.354 -24.108 1.00 32.31 136 ALA A CA 1
ATOM 1074 C C . ALA A 1 136 ? 13.881 23.182 -25.089 1.00 32.31 136 ALA A C 1
ATOM 1076 O O . ALA A 1 136 ? 13.620 22.037 -24.722 1.00 32.31 136 ALA A O 1
ATOM 1077 N N . LYS A 1 137 ? 14.087 23.480 -26.374 1.00 35.25 137 LYS A N 1
ATOM 1078 C CA . LYS A 1 137 ? 14.490 22.471 -27.355 1.00 35.25 137 LYS A CA 1
ATOM 1079 C C . LYS A 1 137 ? 15.921 22.038 -27.034 1.00 35.25 137 LYS A C 1
ATOM 1081 O O . LYS A 1 137 ? 16.821 22.866 -27.099 1.00 35.25 137 LYS A O 1
ATOM 1086 N N . CYS A 1 138 ? 16.147 20.739 -26.855 1.00 32.31 138 CYS A N 1
ATOM 1087 C CA . CYS A 1 138 ? 17.275 20.086 -27.515 1.00 32.31 138 CYS A CA 1
ATOM 1088 C C . CYS A 1 138 ? 16.987 18.596 -27.765 1.00 32.31 138 CYS A C 1
ATOM 1090 O O . CYS A 1 138 ? 16.463 17.896 -26.903 1.00 32.31 138 CYS A O 1
ATOM 1092 N N . LYS A 1 139 ? 17.296 18.179 -28.997 1.00 33.97 139 LYS A N 1
ATOM 1093 C CA . LYS A 1 139 ? 17.260 16.825 -29.580 1.00 33.97 139 LYS A CA 1
ATOM 1094 C C . LYS A 1 139 ? 18.044 15.842 -28.687 1.00 33.97 139 LYS A C 1
ATOM 1096 O O . LYS A 1 139 ? 19.005 16.251 -28.057 1.00 33.97 139 LYS A O 1
ATOM 1101 N N . GLU A 1 140 ? 17.664 14.577 -28.527 1.00 28.66 140 GLU A N 1
ATOM 1102 C CA . GLU A 1 140 ? 17.609 13.520 -29.546 1.00 28.66 140 GLU A CA 1
ATOM 1103 C C . GLU A 1 140 ? 16.595 12.435 -29.148 1.00 28.66 140 GLU A C 1
ATOM 1105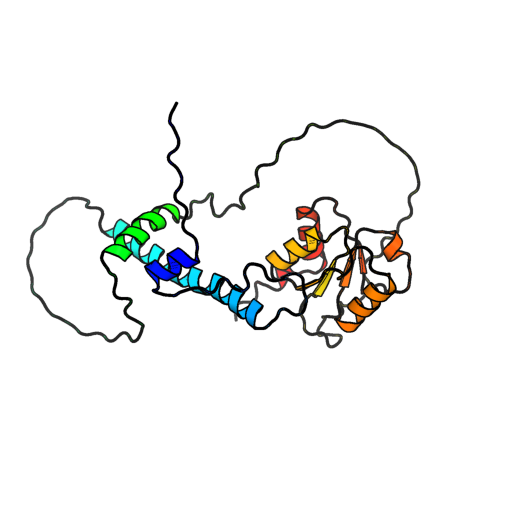 O O . GLU A 1 140 ? 16.519 12.018 -27.991 1.00 28.66 140 GLU A O 1
ATOM 1110 N N . LY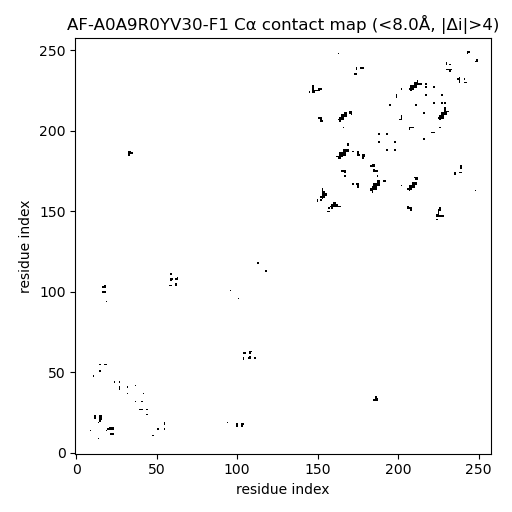S A 1 141 ? 15.814 11.969 -30.128 1.00 40.59 141 LYS A N 1
ATOM 1111 C CA . LYS A 1 141 ? 14.899 10.836 -29.978 1.00 40.59 141 LYS A CA 1
ATOM 1112 C C . LYS A 1 141 ? 15.715 9.544 -29.985 1.00 40.59 141 LYS A C 1
ATOM 1114 O O . LYS A 1 141 ? 16.289 9.205 -31.013 1.00 40.59 141 LYS A O 1
ATOM 1119 N N . PHE A 1 142 ? 15.722 8.820 -28.871 1.00 34.81 142 PHE A N 1
ATOM 1120 C CA . PHE A 1 142 ? 16.115 7.413 -28.845 1.00 34.81 142 PHE A CA 1
ATOM 1121 C C . PHE A 1 142 ? 14.957 6.615 -28.250 1.00 34.81 142 PHE A C 1
ATOM 1123 O O . PHE A 1 142 ? 14.674 6.694 -27.052 1.00 34.81 142 PHE A O 1
ATOM 1130 N N . ASP A 1 143 ? 14.235 5.945 -29.142 1.00 38.47 143 ASP A N 1
ATOM 1131 C CA . ASP A 1 143 ? 12.983 5.248 -28.884 1.00 38.47 143 ASP A CA 1
ATOM 1132 C C . ASP A 1 143 ? 13.290 3.838 -28.365 1.00 38.47 143 ASP A C 1
ATOM 1134 O O . ASP A 1 143 ? 13.532 2.912 -29.130 1.00 38.47 143 ASP A O 1
ATOM 1138 N N . TYR A 1 144 ? 13.364 3.690 -27.042 1.00 45.12 144 TYR A N 1
ATOM 1139 C CA . TYR A 1 144 ? 13.271 2.382 -26.398 1.00 45.12 144 TYR A CA 1
ATOM 1140 C C . TYR A 1 144 ? 11.821 2.200 -25.953 1.00 45.12 144 TYR A C 1
ATOM 1142 O O . TYR A 1 144 ? 11.490 2.387 -24.778 1.00 45.12 144 TYR A O 1
ATOM 1150 N N . ASN A 1 145 ? 10.952 1.846 -26.898 1.00 44.22 145 ASN A N 1
ATOM 1151 C CA . ASN A 1 145 ? 9.747 1.085 -26.586 1.00 44.22 145 ASN A CA 1
ATOM 1152 C C . ASN A 1 145 ? 10.197 -0.325 -26.182 1.00 44.22 145 ASN A C 1
ATOM 1154 O O . ASN A 1 145 ? 10.099 -1.280 -26.944 1.00 44.22 145 ASN A O 1
ATOM 1158 N N . THR A 1 146 ? 10.760 -0.446 -24.981 1.00 51.41 146 THR A N 1
ATOM 1159 C CA . THR A 1 146 ? 10.888 -1.739 -24.317 1.00 51.41 146 THR A CA 1
ATOM 1160 C C . THR A 1 146 ? 9.516 -2.040 -23.727 1.00 51.41 146 THR A C 1
ATOM 1162 O O . THR A 1 146 ? 9.281 -1.833 -22.538 1.00 51.41 146 THR A O 1
ATOM 1165 N N . GLU A 1 147 ? 8.567 -2.405 -24.590 1.00 61.03 147 GLU A N 1
ATOM 1166 C CA . GLU A 1 147 ? 7.385 -3.118 -24.122 1.00 61.03 147 GLU A CA 1
ATOM 1167 C C . GLU A 1 147 ? 7.878 -4.394 -23.448 1.00 61.03 147 GLU A C 1
ATOM 1169 O O . GLU A 1 147 ? 8.786 -5.071 -23.930 1.00 61.03 147 GLU A O 1
ATOM 1174 N N . TRP A 1 148 ? 7.369 -4.636 -22.251 1.00 65.62 148 TRP A N 1
ATOM 1175 C CA . TRP A 1 148 ? 7.703 -5.810 -21.475 1.00 65.62 148 TRP A CA 1
ATOM 1176 C C . TRP A 1 148 ? 7.260 -7.064 -22.238 1.00 65.62 148 TRP A C 1
ATOM 1178 O O . TRP A 1 148 ? 6.156 -7.111 -22.776 1.00 65.62 148 TRP A O 1
ATOM 1188 N N . MET A 1 149 ? 8.144 -8.059 -22.328 1.00 63.12 149 MET A N 1
ATOM 1189 C CA . MET A 1 149 ? 7.965 -9.224 -23.200 1.00 63.12 149 MET A CA 1
ATOM 1190 C C . MET A 1 149 ? 7.929 -10.512 -22.382 1.00 63.12 149 MET A C 1
ATOM 1192 O O . MET A 1 149 ? 8.968 -10.942 -21.892 1.00 63.12 149 MET A O 1
ATOM 1196 N N . GLY A 1 150 ? 6.770 -11.163 -22.306 1.00 74.25 150 GLY A N 1
ATOM 1197 C CA . GLY A 1 150 ? 6.585 -12.458 -21.639 1.00 74.25 150 GLY A CA 1
ATOM 1198 C C . GLY A 1 150 ? 5.818 -12.358 -20.316 1.00 74.25 150 GLY A C 1
ATOM 1199 O O . GLY A 1 150 ? 5.601 -11.254 -19.832 1.00 74.25 150 GLY A O 1
ATOM 1200 N N . PRO A 1 151 ? 5.383 -13.493 -19.745 1.00 80.81 151 PRO A N 1
ATOM 1201 C CA . PRO A 1 151 ? 4.585 -13.508 -18.523 1.00 80.81 151 PRO A CA 1
ATOM 1202 C C . PRO A 1 151 ? 5.381 -12.990 -17.311 1.00 80.81 151 PRO A C 1
ATOM 1204 O O . PRO A 1 151 ? 6.613 -13.136 -17.264 1.00 80.81 151 PRO A O 1
ATOM 1207 N N . PRO A 1 152 ? 4.699 -12.400 -16.314 1.00 85.88 152 PRO A N 1
ATOM 1208 C CA . PRO A 1 152 ? 5.350 -11.932 -15.099 1.00 85.88 152 PRO A CA 1
ATOM 1209 C C . PRO A 1 152 ? 5.890 -13.088 -14.252 1.00 85.88 152 PRO A C 1
ATOM 1211 O O . PRO A 1 152 ? 5.385 -14.203 -14.343 1.00 85.88 152 PRO A O 1
ATOM 1214 N N . PRO A 1 153 ? 6.878 -12.840 -13.368 1.00 87.12 153 PRO A N 1
ATOM 1215 C CA . PRO A 1 153 ? 7.420 -13.883 -12.490 1.00 87.12 153 PRO A CA 1
ATOM 1216 C C . PRO A 1 153 ? 6.373 -14.549 -11.587 1.00 87.12 153 PRO A C 1
ATOM 1218 O O . PRO A 1 153 ? 6.549 -15.690 -11.176 1.00 87.12 153 PRO A O 1
ATOM 1221 N N . TRP A 1 154 ? 5.295 -13.833 -11.268 1.00 87.31 154 TRP A N 1
ATOM 1222 C CA . TRP A 1 154 ? 4.182 -14.335 -10.466 1.00 87.31 154 TRP A C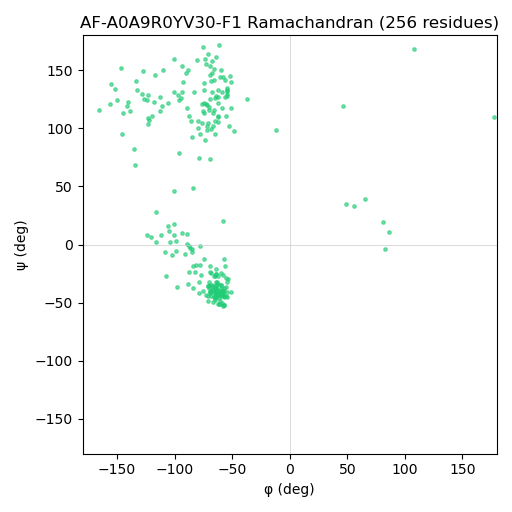A 1
ATOM 1223 C C . TRP A 1 154 ? 3.084 -15.015 -11.292 1.00 87.31 154 TRP A C 1
ATOM 1225 O O . TRP A 1 154 ? 2.100 -15.455 -10.714 1.00 87.31 154 TRP A O 1
ATOM 1235 N N . ASP A 1 155 ? 3.205 -15.119 -12.615 1.00 86.94 155 ASP A N 1
ATOM 1236 C CA . ASP A 1 155 ? 2.196 -15.797 -13.435 1.00 86.94 155 ASP A CA 1
ATOM 1237 C C . ASP A 1 155 ? 2.107 -17.288 -13.075 1.00 86.94 155 ASP A C 1
ATOM 1239 O O . ASP A 1 155 ? 3.129 -17.986 -13.111 1.00 86.94 155 ASP A O 1
ATOM 1243 N N . PRO A 1 156 ? 0.907 -17.822 -12.788 1.00 87.50 156 PRO A N 1
ATOM 1244 C CA . PRO A 1 156 ? 0.721 -19.254 -12.572 1.00 87.50 156 PRO A CA 1
ATOM 1245 C C . PRO A 1 156 ? 1.249 -20.120 -13.727 1.00 87.50 156 PRO A C 1
ATOM 1247 O O . PRO A 1 156 ? 1.737 -21.226 -13.497 1.00 87.50 156 PRO A O 1
ATOM 1250 N N . SER A 1 157 ? 1.232 -19.607 -14.962 1.00 87.50 157 SER A N 1
ATOM 1251 C CA . SER A 1 157 ? 1.723 -20.292 -16.168 1.00 87.50 157 SER A CA 1
ATOM 1252 C C . SER A 1 157 ? 3.227 -20.580 -16.131 1.00 87.50 157 SER A C 1
ATOM 1254 O O . SER A 1 157 ? 3.686 -21.515 -16.785 1.00 87.50 157 SER A O 1
ATOM 1256 N N . VAL A 1 158 ? 4.003 -19.800 -15.369 1.00 84.81 158 VAL A N 1
ATOM 1257 C CA . VAL A 1 158 ? 5.443 -20.031 -15.149 1.00 84.81 158 VAL A CA 1
ATOM 1258 C C . VAL A 1 158 ? 5.749 -20.608 -13.764 1.00 84.81 158 VAL A C 1
ATOM 1260 O O . VAL A 1 158 ? 6.913 -20.670 -13.371 1.00 84.81 158 VAL A O 1
ATOM 1263 N N . GLY A 1 159 ? 4.724 -21.053 -13.028 1.00 84.69 159 GLY A N 1
ATOM 1264 C CA . GLY A 1 159 ? 4.855 -21.574 -11.664 1.00 84.69 159 GLY A CA 1
ATOM 1265 C C . GLY A 1 159 ? 4.935 -20.492 -10.582 1.00 84.69 159 GLY A C 1
ATOM 1266 O O . GLY A 1 159 ? 5.427 -20.765 -9.488 1.00 84.69 159 GLY A O 1
ATOM 1267 N N . GLY A 1 160 ? 4.488 -19.271 -10.887 1.00 85.94 160 GLY A N 1
ATOM 1268 C CA . GLY A 1 160 ? 4.350 -18.183 -9.924 1.00 85.94 160 GLY A CA 1
ATOM 1269 C C . GLY A 1 160 ? 3.144 -18.352 -8.993 1.00 85.94 160 GLY A C 1
ATOM 1270 O O . GLY A 1 160 ? 2.288 -19.212 -9.194 1.00 85.94 160 GLY A O 1
ATOM 1271 N N . ASP A 1 161 ? 3.073 -17.519 -7.957 1.00 86.62 161 ASP A N 1
ATOM 1272 C CA . ASP A 1 161 ? 2.039 -17.580 -6.914 1.00 86.62 161 ASP A CA 1
ATOM 1273 C C . ASP A 1 161 ? 0.759 -16.791 -7.239 1.00 86.62 161 ASP A C 1
ATOM 1275 O O . ASP A 1 161 ? -0.184 -16.806 -6.452 1.00 86.62 161 ASP A O 1
ATOM 1279 N N . GLY A 1 162 ? 0.705 -16.113 -8.386 1.00 87.38 162 GLY A N 1
ATOM 1280 C CA . GLY A 1 162 ? -0.426 -15.301 -8.832 1.00 87.38 162 GLY A CA 1
ATOM 1281 C C . GLY A 1 162 ? -0.464 -13.883 -8.256 1.00 87.38 162 GLY A C 1
ATOM 1282 O O . GLY A 1 162 ? -1.327 -13.104 -8.657 1.00 87.38 162 GLY A O 1
ATOM 1283 N N . TYR A 1 163 ? 0.457 -13.510 -7.360 1.00 89.00 163 TYR A N 1
ATOM 1284 C CA . TYR A 1 163 ? 0.410 -12.222 -6.666 1.00 89.00 163 TYR A CA 1
ATOM 1285 C C . TYR A 1 163 ? 1.452 -11.239 -7.211 1.00 89.00 163 TYR A C 1
ATOM 1287 O O . TYR A 1 163 ? 2.650 -11.510 -7.130 1.00 89.00 163 TYR A O 1
ATOM 1295 N N . PRO A 1 164 ? 1.041 -10.056 -7.707 1.00 91.69 164 PRO A N 1
ATOM 1296 C CA . PRO A 1 164 ? 1.980 -9.049 -8.184 1.00 91.69 164 PRO A CA 1
ATOM 1297 C C . PRO A 1 164 ? 2.923 -8.538 -7.091 1.00 91.69 164 PRO A C 1
ATOM 1299 O O . PRO A 1 164 ? 2.477 -8.048 -6.048 1.00 91.69 164 PRO A O 1
ATOM 1302 N N . LYS A 1 165 ? 4.235 -8.589 -7.361 1.00 93.62 165 LYS A N 1
ATOM 1303 C CA . LYS A 1 165 ? 5.281 -8.100 -6.449 1.00 93.62 165 LYS A CA 1
ATOM 1304 C C . LYS A 1 165 ? 6.210 -7.124 -7.149 1.00 93.62 165 LYS A C 1
ATOM 1306 O O . LYS A 1 165 ? 6.849 -7.440 -8.149 1.00 93.62 165 LYS A O 1
ATOM 1311 N N . PHE A 1 166 ? 6.364 -5.941 -6.577 1.00 94.62 166 PHE A N 1
ATOM 1312 C CA . PHE A 1 166 ? 7.146 -4.863 -7.164 1.00 94.62 166 PHE A CA 1
ATOM 1313 C C . PHE A 1 166 ? 8.339 -4.495 -6.288 1.00 94.62 166 PHE A C 1
ATOM 1315 O O . PHE A 1 166 ? 8.259 -4.512 -5.057 1.00 94.62 166 PHE A O 1
ATOM 1322 N N . LEU A 1 167 ? 9.444 -4.118 -6.924 1.00 93.69 167 LEU A N 1
ATOM 1323 C CA . LEU A 1 167 ? 10.557 -3.411 -6.299 1.00 93.69 167 LEU A CA 1
ATOM 1324 C C . LEU A 1 167 ? 10.596 -2.004 -6.891 1.00 93.69 167 LEU A C 1
ATOM 1326 O O . LEU A 1 167 ? 10.810 -1.842 -8.087 1.00 93.69 167 LEU A O 1
ATOM 1330 N N . CYS A 1 168 ? 10.361 -0.979 -6.081 1.00 93.81 168 CYS A N 1
ATOM 1331 C CA . CYS A 1 168 ? 10.398 0.409 -6.537 1.00 93.81 168 CYS A CA 1
ATOM 1332 C C . CYS A 1 168 ? 11.758 1.025 -6.228 1.00 93.81 168 CYS A C 1
ATOM 1334 O O . CYS A 1 168 ? 12.193 0.991 -5.078 1.00 93.81 168 CYS A O 1
ATOM 1336 N N . ASP A 1 169 ? 12.405 1.637 -7.219 1.00 89.12 169 ASP A N 1
ATOM 1337 C CA . ASP A 1 169 ? 13.647 2.374 -6.983 1.00 89.12 169 ASP A CA 1
ATOM 1338 C C . ASP A 1 169 ? 13.477 3.561 -6.002 1.00 89.12 169 ASP A C 1
ATOM 1340 O O . ASP A 1 169 ? 12.372 3.967 -5.627 1.00 89.12 169 ASP A O 1
ATOM 1344 N N . VAL A 1 170 ? 14.600 4.169 -5.610 1.00 85.56 170 VAL A N 1
ATOM 1345 C CA . VAL A 1 170 ? 14.622 5.314 -4.680 1.00 85.56 170 VAL A CA 1
ATOM 1346 C C . VAL A 1 170 ? 13.878 6.542 -5.235 1.00 85.56 170 VAL A C 1
ATOM 1348 O O . VAL A 1 170 ? 13.355 7.348 -4.467 1.00 85.56 170 VAL A O 1
ATOM 1351 N N . MET A 1 171 ? 13.784 6.708 -6.558 1.00 84.31 171 MET A N 1
ATOM 1352 C CA . MET A 1 171 ? 13.098 7.852 -7.173 1.00 84.31 171 MET A CA 1
ATOM 1353 C C . MET A 1 171 ? 11.575 7.719 -7.130 1.00 84.31 171 MET A C 1
ATOM 1355 O O . MET A 1 171 ? 10.870 8.733 -7.140 1.00 84.31 171 MET A O 1
ATOM 1359 N N . ILE A 1 172 ? 11.063 6.492 -7.078 1.00 91.44 172 ILE A N 1
ATOM 1360 C CA . ILE A 1 172 ? 9.635 6.187 -6.991 1.00 91.44 172 ILE A CA 1
ATOM 1361 C C . ILE A 1 172 ? 9.258 5.471 -5.685 1.00 91.44 172 ILE A C 1
ATOM 1363 O O . ILE A 1 172 ? 8.229 4.807 -5.612 1.00 91.44 172 ILE A O 1
ATOM 1367 N N . GLU A 1 173 ? 9.997 5.698 -4.596 1.00 90.75 173 GLU A N 1
ATOM 1368 C CA . GLU A 1 173 ? 9.633 5.225 -3.246 1.00 90.75 173 GLU A CA 1
ATOM 1369 C C . GLU A 1 173 ? 8.217 5.687 -2.834 1.00 90.75 173 GLU A C 1
ATOM 1371 O O . GLU A 1 173 ? 7.469 4.998 -2.137 1.00 90.75 173 GLU A O 1
ATOM 1376 N N . GLY A 1 174 ? 7.808 6.870 -3.310 1.00 91.62 174 GLY A N 1
ATOM 1377 C CA . GLY A 1 174 ? 6.448 7.376 -3.132 1.00 91.62 174 GLY A CA 1
ATOM 1378 C C . GLY A 1 174 ? 5.380 6.517 -3.818 1.00 91.62 174 GLY A C 1
ATOM 1379 O O . GLY A 1 174 ? 4.286 6.394 -3.276 1.00 91.62 174 GLY A O 1
ATOM 1380 N N . LEU A 1 175 ? 5.696 5.908 -4.965 1.00 93.44 175 LEU A N 1
ATOM 1381 C CA . LEU A 1 175 ? 4.811 4.963 -5.647 1.00 93.44 175 LEU A CA 1
ATOM 1382 C C . LEU A 1 175 ? 4.679 3.670 -4.839 1.00 93.44 175 LEU A C 1
ATOM 1384 O O . LEU A 1 175 ? 3.564 3.201 -4.649 1.00 93.44 175 LEU A O 1
ATOM 1388 N N . ALA A 1 176 ? 5.775 3.164 -4.264 1.00 94.38 176 ALA A N 1
ATOM 1389 C CA . ALA A 1 176 ? 5.743 1.988 -3.389 1.00 94.38 176 ALA A CA 1
ATOM 1390 C C . ALA A 1 176 ? 4.773 2.155 -2.211 1.00 94.38 176 ALA A C 1
ATOM 1392 O O . ALA A 1 176 ? 4.120 1.206 -1.788 1.00 94.38 176 ALA A O 1
ATOM 1393 N N . LYS A 1 177 ? 4.668 3.367 -1.652 1.00 92.50 177 LYS A N 1
ATOM 1394 C CA . LYS A 1 177 ? 3.695 3.674 -0.588 1.00 92.50 177 LYS A CA 1
ATOM 1395 C C . LYS A 1 177 ? 2.261 3.553 -1.100 1.00 92.50 177 LYS A C 1
ATOM 1397 O O . LYS A 1 177 ? 1.447 2.916 -0.449 1.00 92.50 177 LYS A O 1
ATOM 1402 N N . HIS A 1 178 ? 1.971 4.105 -2.276 1.00 92.44 178 HIS A N 1
ATOM 1403 C CA . HIS A 1 178 ? 0.637 4.020 -2.869 1.00 92.44 178 HIS A CA 1
ATOM 1404 C C . HIS A 1 178 ? 0.255 2.598 -3.297 1.00 92.44 178 HIS A C 1
ATOM 1406 O O . HIS A 1 178 ? -0.879 2.200 -3.061 1.00 92.44 178 HIS A O 1
ATOM 1412 N N . LEU A 1 179 ? 1.193 1.826 -3.857 1.00 93.12 179 LEU A N 1
ATOM 1413 C CA . LEU A 1 179 ? 0.977 0.414 -4.196 1.00 93.12 179 LEU A CA 1
ATOM 1414 C C . LEU A 1 179 ? 0.584 -0.396 -2.951 1.00 93.12 179 LEU A C 1
ATOM 1416 O O . LEU A 1 179 ? -0.382 -1.149 -2.979 1.00 93.12 179 LEU A O 1
ATOM 1420 N N . ARG A 1 180 ? 1.255 -0.164 -1.817 1.00 92.69 180 ARG A N 1
ATOM 1421 C CA . ARG A 1 180 ? 0.889 -0.800 -0.541 1.00 92.69 180 ARG A CA 1
ATOM 1422 C C . ARG A 1 180 ? -0.500 -0.395 -0.053 1.00 92.69 180 ARG A C 1
ATOM 1424 O O . ARG A 1 180 ? -1.226 -1.238 0.455 1.00 92.69 180 ARG A O 1
ATOM 1431 N N . CYS A 1 181 ? -0.889 0.870 -0.226 1.00 88.56 181 CYS A N 1
ATOM 1432 C CA . CYS A 1 181 ? -2.229 1.335 0.143 1.00 88.56 181 CYS A CA 1
ATOM 1433 C C . CYS A 1 181 ? -3.351 0.667 -0.665 1.00 88.56 181 CYS A C 1
ATOM 1435 O O . CYS A 1 181 ? -4.468 0.598 -0.167 1.00 88.56 181 CYS A O 1
ATOM 1437 N N . VAL A 1 182 ? -3.073 0.187 -1.882 1.00 87.50 182 VAL A N 1
ATOM 1438 C CA . VAL A 1 182 ? -4.037 -0.581 -2.693 1.00 87.50 182 VAL A CA 1
ATOM 1439 C C . VAL A 1 182 ? -3.903 -2.098 -2.499 1.00 87.50 182 VAL A C 1
ATOM 1441 O O . VAL A 1 182 ? -4.510 -2.861 -3.236 1.00 87.50 182 VAL A O 1
ATOM 1444 N N . GLY A 1 183 ? -3.120 -2.542 -1.509 1.00 88.56 183 GLY A N 1
ATOM 1445 C CA . GLY A 1 183 ? -2.979 -3.958 -1.158 1.00 88.56 183 GLY A CA 1
ATOM 1446 C C . GLY A 1 183 ? -1.923 -4.727 -1.955 1.00 88.56 183 GLY A C 1
ATOM 1447 O O . GLY A 1 183 ? -1.868 -5.947 -1.852 1.00 88.56 183 GLY A O 1
ATOM 1448 N N . LEU A 1 184 ? -1.068 -4.048 -2.726 1.00 91.38 184 LEU A N 1
ATOM 1449 C CA . LEU A 1 184 ? -0.017 -4.705 -3.508 1.00 91.38 184 LEU A CA 1
ATOM 1450 C C . LEU A 1 184 ? 1.288 -4.846 -2.729 1.00 91.38 184 LEU A C 1
ATOM 1452 O O . LEU A 1 184 ? 1.674 -3.972 -1.941 1.00 91.38 184 LEU A O 1
ATOM 1456 N N . ASP A 1 185 ? 2.026 -5.920 -3.015 1.00 94.00 185 ASP A N 1
ATOM 1457 C CA . ASP A 1 185 ? 3.360 -6.105 -2.461 1.00 94.00 185 ASP A CA 1
ATOM 1458 C C . ASP A 1 185 ? 4.368 -5.210 -3.195 1.00 94.00 185 ASP A C 1
ATOM 1460 O O . ASP A 1 185 ? 4.794 -5.490 -4.313 1.00 94.00 185 ASP A O 1
ATOM 1464 N N . ALA A 1 186 ? 4.782 -4.126 -2.540 1.00 95.56 186 ALA A N 1
ATOM 1465 C CA . ALA A 1 186 ? 5.861 -3.271 -3.009 1.00 95.56 186 ALA A CA 1
ATOM 1466 C C . ALA A 1 186 ? 6.966 -3.142 -1.955 1.00 95.56 186 ALA A C 1
ATOM 1468 O O . ALA A 1 186 ? 6.722 -2.689 -0.833 1.00 95.56 186 ALA A O 1
ATOM 1469 N N . ALA A 1 187 ? 8.188 -3.483 -2.362 1.00 94.94 187 ALA A N 1
ATOM 1470 C CA . ALA A 1 187 ? 9.415 -3.283 -1.607 1.00 94.94 187 ALA A CA 1
ATOM 1471 C C . ALA A 1 187 ? 10.175 -2.055 -2.116 1.00 94.94 187 ALA A C 1
ATOM 1473 O O . ALA A 1 187 ? 10.003 -1.597 -3.252 1.00 94.94 187 ALA A O 1
ATOM 1474 N N . THR A 1 188 ? 11.056 -1.545 -1.266 1.00 92.94 188 THR A N 1
ATOM 1475 C CA . THR A 1 188 ? 12.031 -0.507 -1.604 1.00 92.94 188 THR A CA 1
ATOM 1476 C C . THR A 1 188 ? 13.425 -0.984 -1.203 1.00 92.94 188 THR A C 1
ATOM 1478 O O . THR A 1 188 ? 13.538 -1.727 -0.226 1.00 92.94 188 THR A O 1
ATOM 1481 N N . PRO A 1 189 ? 14.487 -0.569 -1.911 1.00 88.56 189 PRO A N 1
ATOM 1482 C CA . PRO A 1 189 ? 15.852 -0.934 -1.561 1.00 88.56 189 PRO A CA 1
ATOM 1483 C C . PRO A 1 189 ? 16.186 -0.522 -0.127 1.00 88.56 189 PRO A C 1
ATOM 1485 O O . PRO A 1 189 ? 15.808 0.563 0.317 1.00 88.56 189 PRO A O 1
ATOM 1488 N N . SER A 1 190 ? 16.939 -1.361 0.581 1.00 80.25 190 SER A N 1
ATOM 1489 C CA . SER A 1 190 ? 17.344 -1.106 1.972 1.00 80.25 190 SER A CA 1
ATOM 1490 C C . SER A 1 190 ? 18.284 0.100 2.112 1.00 80.25 190 SER A C 1
ATOM 1492 O O . SER A 1 190 ? 18.309 0.765 3.146 1.00 80.25 190 SER A O 1
ATOM 1494 N N . CYS A 1 191 ? 19.047 0.413 1.061 1.00 81.25 191 CYS A N 1
ATOM 1495 C CA . CYS A 1 191 ? 19.979 1.533 1.013 1.00 81.25 191 CYS A CA 1
ATOM 1496 C C . CYS A 1 191 ? 19.492 2.634 0.059 1.00 81.25 191 CYS A C 1
ATOM 1498 O O . CYS A 1 191 ? 18.885 2.369 -0.973 1.00 81.25 191 CYS A O 1
ATOM 1500 N N . ARG A 1 192 ? 19.844 3.895 0.350 1.00 77.25 192 ARG A N 1
ATOM 1501 C CA . ARG A 1 192 ? 19.562 5.052 -0.528 1.00 77.25 192 ARG A CA 1
ATOM 1502 C C . ARG A 1 192 ? 20.368 5.058 -1.830 1.00 77.25 192 ARG A C 1
ATOM 1504 O O . ARG A 1 192 ? 20.037 5.802 -2.749 1.00 77.25 192 ARG A O 1
ATOM 1511 N N . LYS A 1 193 ? 21.459 4.298 -1.885 1.00 78.44 193 LYS A N 1
ATOM 1512 C CA . LYS A 1 193 ? 22.305 4.120 -3.071 1.00 78.44 193 LYS A CA 1
ATOM 1513 C C . LYS A 1 193 ? 22.618 2.632 -3.225 1.00 78.44 193 LYS A C 1
ATOM 1515 O O . LYS A 1 193 ? 23.753 2.233 -2.972 1.00 78.44 193 LYS A O 1
ATOM 1520 N N . PRO A 1 194 ? 21.605 1.819 -3.550 1.00 79.31 194 PRO A N 1
ATOM 1521 C CA . PRO A 1 194 ? 21.812 0.395 -3.733 1.00 79.31 194 PRO A CA 1
ATOM 1522 C C . PRO A 1 194 ? 22.702 0.185 -4.957 1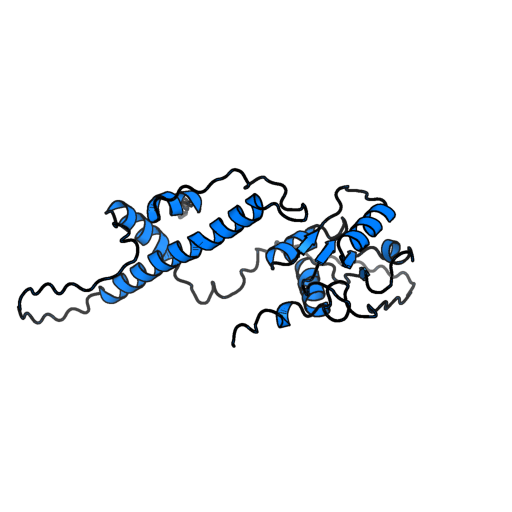.00 79.31 194 PRO A C 1
ATOM 1524 O O . PRO A 1 194 ? 22.585 0.906 -5.957 1.00 79.31 194 PRO A O 1
ATOM 1527 N N . GLN A 1 195 ? 23.605 -0.786 -4.884 1.00 82.56 195 GLN A N 1
ATOM 1528 C CA . GLN A 1 195 ? 24.348 -1.179 -6.077 1.00 82.56 195 GLN A CA 1
ATOM 1529 C C . GLN A 1 195 ? 23.390 -1.870 -7.053 1.00 82.56 195 GLN A C 1
ATOM 1531 O O . GLN A 1 195 ? 22.505 -2.599 -6.606 1.00 82.56 195 GLN A O 1
ATOM 1536 N N . PRO A 1 196 ? 23.561 -1.719 -8.381 1.00 81.06 196 PRO A N 1
ATOM 1537 C CA . PRO A 1 196 ? 22.694 -2.390 -9.345 1.00 81.06 196 PRO A CA 1
ATOM 1538 C C . PRO A 1 196 ? 22.574 -3.893 -9.080 1.00 81.06 196 PRO A C 1
ATOM 1540 O O . PRO A 1 196 ? 21.470 -4.410 -9.096 1.00 81.06 196 PRO A O 1
ATOM 1543 N N . ARG A 1 197 ? 23.680 -4.568 -8.729 1.00 81.94 197 ARG A N 1
ATOM 1544 C CA . ARG A 1 197 ? 23.691 -6.003 -8.391 1.00 81.94 197 ARG A CA 1
ATOM 1545 C C . ARG A 1 197 ? 22.786 -6.364 -7.213 1.00 81.94 197 ARG A C 1
ATOM 1547 O O . ARG A 1 197 ? 22.076 -7.348 -7.302 1.00 81.94 197 ARG A O 1
ATOM 1554 N N . GLU A 1 198 ? 22.754 -5.548 -6.162 1.00 84.62 198 GLU A N 1
ATOM 1555 C CA . GLU A 1 198 ? 21.891 -5.795 -4.997 1.00 84.62 198 GLU A CA 1
ATOM 1556 C C . GLU A 1 198 ? 20.407 -5.723 -5.377 1.00 84.62 198 GLU A C 1
ATOM 1558 O O . GLU A 1 198 ? 19.607 -6.525 -4.902 1.00 84.62 198 GLU A O 1
ATOM 1563 N N . LEU A 1 199 ? 20.042 -4.795 -6.274 1.00 85.38 199 LEU A N 1
ATOM 1564 C CA . LEU A 1 199 ? 18.682 -4.719 -6.813 1.00 85.38 199 LEU A CA 1
ATOM 1565 C C . LEU A 1 199 ? 18.335 -5.982 -7.601 1.00 85.38 199 LEU A C 1
ATOM 1567 O O . LEU A 1 199 ? 17.246 -6.517 -7.425 1.00 85.38 199 LEU A O 1
ATOM 1571 N N . LEU A 1 200 ? 19.257 -6.459 -8.445 1.00 83.88 200 LEU A N 1
ATOM 1572 C CA . LEU A 1 200 ? 19.075 -7.690 -9.219 1.00 83.88 200 LEU A CA 1
ATOM 1573 C C . LEU A 1 200 ? 18.877 -8.894 -8.307 1.00 83.88 200 LEU A C 1
ATOM 1575 O O . LEU A 1 200 ? 17.910 -9.630 -8.470 1.00 83.88 200 LEU A O 1
ATOM 1579 N N . ASP A 1 201 ? 19.767 -9.072 -7.335 1.00 85.69 201 ASP A N 1
ATOM 1580 C CA . ASP A 1 201 ? 19.713 -10.197 -6.407 1.00 85.69 201 ASP A CA 1
ATOM 1581 C C . ASP A 1 201 ? 18.379 -10.208 -5.656 1.00 85.69 201 ASP A C 1
ATOM 1583 O O . ASP A 1 201 ? 17.762 -11.262 -5.504 1.00 85.69 201 ASP A O 1
ATOM 1587 N N . GLN A 1 202 ? 17.886 -9.034 -5.251 1.00 87.50 202 GLN A N 1
ATOM 1588 C CA . GLN A 1 202 ? 16.582 -8.907 -4.613 1.00 87.50 202 GLN A CA 1
ATOM 1589 C C . GLN A 1 202 ? 15.426 -9.256 -5.565 1.00 87.50 202 GLN A C 1
ATOM 1591 O O . GLN A 1 202 ? 14.520 -9.996 -5.182 1.00 87.50 202 GLN A O 1
ATOM 1596 N N . ILE A 1 203 ? 15.462 -8.759 -6.804 1.00 88.81 203 ILE A N 1
ATOM 1597 C CA . ILE A 1 203 ? 14.464 -9.045 -7.846 1.00 88.81 203 ILE A CA 1
ATOM 1598 C C . ILE A 1 203 ? 14.356 -10.548 -8.098 1.00 88.81 203 ILE A C 1
ATOM 1600 O O . ILE A 1 203 ? 13.256 -11.094 -8.024 1.00 88.81 203 ILE A O 1
ATOM 1604 N N . TYR A 1 204 ? 15.482 -11.219 -8.342 1.00 85.88 204 TYR A N 1
ATOM 1605 C CA . TYR A 1 204 ? 15.502 -12.646 -8.655 1.00 85.88 204 TYR A CA 1
ATOM 1606 C C . TYR A 1 204 ? 15.132 -13.507 -7.448 1.00 85.88 204 TYR A C 1
ATOM 1608 O O . TYR A 1 204 ? 14.383 -14.469 -7.595 1.00 85.88 204 TYR A O 1
ATOM 1616 N N . LYS A 1 205 ? 15.617 -13.157 -6.251 1.00 88.06 205 LYS A N 1
ATOM 1617 C CA . LYS A 1 205 ? 15.327 -13.909 -5.023 1.00 88.06 205 LYS A CA 1
ATOM 1618 C C . LYS A 1 205 ? 13.854 -13.835 -4.629 1.00 88.06 205 LYS A C 1
ATOM 1620 O O . LYS A 1 205 ? 13.308 -14.820 -4.145 1.00 88.06 205 LYS A O 1
ATOM 1625 N N . GLU A 1 206 ? 13.233 -12.670 -4.787 1.00 89.19 206 GLU A N 1
ATOM 1626 C CA . GLU A 1 206 ? 11.850 -12.435 -4.357 1.00 89.19 206 GLU A CA 1
ATOM 1627 C C . GLU A 1 206 ? 10.826 -12.555 -5.500 1.00 89.19 206 GLU A C 1
ATOM 1629 O O . GLU A 1 206 ? 9.624 -12.476 -5.246 1.00 89.19 206 GLU A O 1
ATOM 1634 N N . GLY A 1 207 ? 11.276 -12.737 -6.746 1.00 88.69 207 GLY A N 1
ATOM 1635 C CA . GLY A 1 207 ? 10.407 -12.802 -7.924 1.00 88.69 207 GLY A CA 1
ATOM 1636 C C . GLY A 1 207 ? 9.680 -11.483 -8.206 1.00 88.69 207 GLY A C 1
ATOM 1637 O O . GLY A 1 207 ? 8.499 -11.489 -8.548 1.00 88.69 207 GLY A O 1
ATOM 1638 N N . ARG A 1 208 ? 10.352 -10.340 -8.018 1.00 91.50 208 ARG A N 1
ATOM 1639 C CA . ARG A 1 208 ? 9.751 -9.002 -8.177 1.00 91.50 208 ARG A CA 1
ATOM 1640 C C . ARG A 1 208 ? 9.955 -8.436 -9.576 1.00 91.50 208 ARG A C 1
ATOM 1642 O O . ARG A 1 208 ? 10.962 -8.700 -10.216 1.00 91.50 208 ARG A O 1
ATOM 1649 N N . ILE A 1 209 ? 9.066 -7.550 -10.012 1.00 91.12 209 ILE A N 1
ATOM 1650 C CA . ILE A 1 209 ? 9.338 -6.657 -11.145 1.00 91.12 209 ILE A CA 1
ATOM 1651 C C . ILE A 1 209 ? 9.887 -5.330 -10.624 1.00 91.12 209 ILE A C 1
ATOM 1653 O O . ILE A 1 209 ? 9.318 -4.705 -9.725 1.00 91.12 209 ILE A O 1
ATOM 1657 N N . LEU A 1 210 ? 10.988 -4.877 -11.215 1.00 91.44 210 LEU A N 1
ATOM 1658 C CA . LEU A 1 210 ? 11.564 -3.572 -10.936 1.00 91.44 210 LEU A CA 1
ATOM 1659 C C . LEU A 1 210 ? 10.757 -2.471 -11.612 1.00 91.44 210 LEU A C 1
ATOM 1661 O O . LEU A 1 210 ? 10.679 -2.404 -12.836 1.00 91.44 210 LEU A O 1
ATOM 1665 N N . LEU A 1 211 ? 10.243 -1.547 -10.814 1.00 92.19 211 LEU A N 1
ATOM 1666 C CA . LEU A 1 211 ? 9.686 -0.291 -11.280 1.00 92.19 211 LEU A CA 1
ATOM 1667 C C . LEU A 1 211 ? 10.770 0.785 -11.168 1.00 92.19 211 LEU A C 1
ATOM 1669 O O . LEU A 1 211 ? 11.344 1.014 -10.098 1.00 92.19 211 LEU A O 1
ATOM 1673 N N . THR A 1 212 ? 11.062 1.463 -12.274 1.00 90.38 212 THR A N 1
ATOM 1674 C CA . THR A 1 212 ? 12.041 2.555 -12.288 1.00 90.38 212 THR A CA 1
ATOM 1675 C C . THR A 1 212 ? 11.666 3.636 -13.286 1.00 90.38 212 THR A C 1
ATOM 1677 O O . THR A 1 212 ? 11.020 3.391 -14.304 1.00 90.38 212 THR A O 1
ATOM 1680 N N . ARG A 1 213 ? 12.095 4.866 -13.003 1.00 88.88 213 ARG A N 1
ATOM 1681 C CA . ARG A 1 213 ? 12.063 5.967 -13.977 1.00 88.88 213 ARG A CA 1
ATOM 1682 C C . ARG A 1 213 ? 13.433 6.243 -14.592 1.00 88.88 213 ARG A C 1
ATOM 1684 O O . ARG A 1 213 ? 13.518 7.026 -15.543 1.00 88.88 213 ARG A O 1
ATOM 1691 N N . ASP A 1 214 ? 14.495 5.624 -14.074 1.00 85.00 214 ASP A N 1
ATOM 1692 C CA . ASP A 1 214 ? 15.854 5.834 -14.560 1.00 85.00 214 ASP A CA 1
ATOM 1693 C C . ASP A 1 214 ? 16.100 5.013 -15.827 1.00 85.00 214 ASP A C 1
ATOM 1695 O O . ASP A 1 214 ? 16.328 3.803 -15.798 1.00 85.00 214 ASP A O 1
ATOM 1699 N N . ALA A 1 215 ? 16.132 5.704 -16.965 1.00 78.88 215 ALA A N 1
ATOM 1700 C CA . ALA A 1 215 ? 16.496 5.096 -18.237 1.00 78.88 215 ALA A CA 1
ATOM 1701 C C . ALA A 1 215 ? 17.910 4.490 -18.221 1.00 78.88 215 ALA A C 1
ATOM 1703 O O . ALA A 1 215 ? 18.186 3.588 -19.005 1.00 78.88 215 ALA A O 1
ATOM 1704 N N . LYS A 1 216 ? 18.819 4.965 -17.359 1.00 77.94 216 LYS A N 1
ATOM 1705 C CA . LYS A 1 216 ? 20.170 4.402 -17.231 1.00 77.94 216 LYS A CA 1
ATOM 1706 C C . LYS A 1 216 ? 20.146 3.033 -16.570 1.00 77.94 216 LYS A C 1
ATOM 1708 O O . LYS A 1 216 ? 20.922 2.175 -16.965 1.00 77.94 216 LYS A O 1
ATOM 1713 N N . LEU A 1 217 ? 19.251 2.822 -15.608 1.00 72.50 217 LEU A N 1
ATOM 1714 C CA . LEU A 1 217 ? 19.149 1.559 -14.884 1.00 72.50 217 LEU A CA 1
ATOM 1715 C C . LEU A 1 217 ? 18.610 0.443 -15.791 1.00 72.50 217 LEU A C 1
ATOM 1717 O O . LEU A 1 217 ? 19.080 -0.683 -15.722 1.00 72.50 217 LEU A O 1
ATOM 1721 N N . ILE A 1 218 ? 17.740 0.809 -16.736 1.00 72.12 218 ILE A N 1
ATOM 1722 C CA . ILE A 1 218 ? 17.246 -0.065 -17.812 1.00 72.12 218 ILE A CA 1
ATOM 1723 C C . IL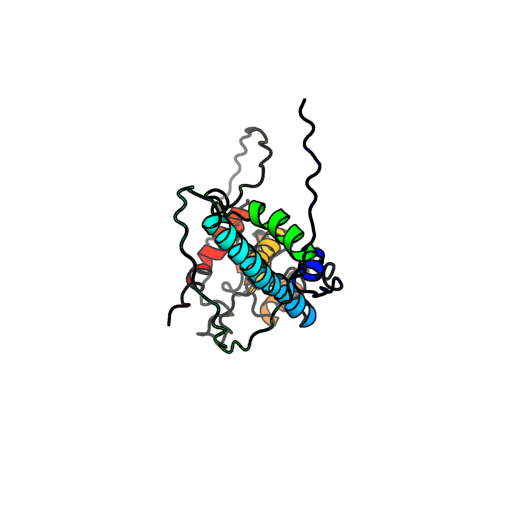E A 1 218 ? 18.346 -0.390 -18.837 1.00 72.12 218 ILE A C 1
ATOM 1725 O O . ILE A 1 218 ? 18.387 -1.489 -19.379 1.00 72.12 218 ILE A O 1
ATOM 1729 N N . LYS A 1 219 ? 19.254 0.558 -19.109 1.00 65.19 219 LYS A N 1
ATOM 1730 C CA . LYS A 1 219 ? 20.370 0.363 -20.055 1.00 65.19 219 LYS A CA 1
ATOM 1731 C C . LYS A 1 219 ? 21.412 -0.637 -19.560 1.00 65.19 219 LYS A C 1
ATOM 1733 O O . LYS A 1 219 ? 22.127 -1.205 -20.382 1.00 65.19 219 LYS A O 1
ATOM 1738 N N . TYR A 1 220 ? 21.528 -0.845 -18.249 1.00 63.00 220 TYR A N 1
ATOM 1739 C CA . TYR A 1 220 ? 22.362 -1.913 -17.712 1.00 63.00 220 TYR A CA 1
ATOM 1740 C C . TYR A 1 220 ? 21.650 -3.251 -17.961 1.00 63.00 220 TYR A C 1
ATOM 1742 O O . TYR A 1 220 ? 20.850 -3.708 -17.155 1.00 63.00 220 TYR A O 1
ATOM 1750 N N . GLN A 1 221 ? 21.949 -3.841 -19.118 1.00 53.91 221 GLN A N 1
ATOM 1751 C CA . GLN A 1 221 ? 21.369 -5.027 -19.770 1.00 53.91 221 GLN A CA 1
ATOM 1752 C C . GLN A 1 221 ? 21.416 -6.356 -18.972 1.00 53.91 221 GLN A C 1
ATOM 1754 O O . GLN A 1 221 ? 21.326 -7.428 -19.557 1.00 53.91 221 GLN A O 1
ATOM 1759 N N . TYR A 1 222 ? 21.573 -6.318 -17.647 1.00 58.66 222 TYR A N 1
ATOM 1760 C CA . TYR A 1 222 ? 21.662 -7.498 -16.774 1.00 58.66 222 TYR A CA 1
ATOM 1761 C C . TYR A 1 222 ? 20.297 -8.051 -16.337 1.00 58.66 222 TYR A C 1
ATOM 1763 O O . TYR A 1 222 ? 20.229 -9.059 -15.633 1.00 58.66 222 TYR A O 1
ATOM 1771 N N . LEU A 1 223 ? 19.213 -7.373 -16.709 1.00 59.75 223 LEU A N 1
ATOM 1772 C CA . LEU A 1 223 ? 17.850 -7.784 -16.406 1.00 59.75 223 LEU A CA 1
ATOM 1773 C C . LEU A 1 223 ? 17.252 -8.450 -17.632 1.00 59.75 223 LEU A C 1
ATOM 1775 O O . LEU A 1 223 ? 17.300 -7.893 -18.731 1.00 59.75 223 LEU A O 1
ATOM 1779 N N . ALA A 1 224 ? 16.653 -9.621 -17.432 1.00 59.09 224 ALA A N 1
ATOM 1780 C CA . ALA A 1 224 ? 15.744 -10.160 -18.423 1.00 59.09 224 ALA A CA 1
ATOM 1781 C C . ALA A 1 224 ? 14.657 -9.103 -18.703 1.00 59.09 224 ALA A C 1
ATOM 1783 O O . ALA A 1 224 ? 14.145 -8.453 -17.786 1.00 59.09 224 ALA A O 1
ATOM 1784 N N . THR A 1 225 ? 14.346 -8.873 -19.980 1.00 63.16 225 THR A N 1
ATOM 1785 C CA . THR A 1 225 ? 13.450 -7.792 -20.437 1.00 63.16 225 THR A CA 1
ATOM 1786 C C . THR A 1 225 ? 12.059 -7.849 -19.785 1.00 63.16 225 THR A C 1
ATOM 1788 O O . THR A 1 225 ? 11.357 -6.844 -19.726 1.00 63.16 225 THR A O 1
ATOM 1791 N N . ASN A 1 226 ? 11.689 -9.002 -19.230 1.00 70.06 226 ASN A N 1
ATOM 1792 C CA . ASN A 1 226 ? 10.445 -9.271 -18.520 1.00 70.06 226 ASN A CA 1
ATOM 1793 C C . ASN A 1 226 ? 10.476 -8.985 -17.002 1.00 70.06 226 ASN A C 1
ATOM 1795 O O . ASN A 1 226 ? 9.538 -9.347 -16.297 1.00 70.06 226 ASN A O 1
ATOM 1799 N N . GLN A 1 227 ? 11.522 -8.363 -16.453 1.00 80.62 227 GLN A N 1
ATOM 1800 C CA . GLN A 1 227 ? 11.593 -8.072 -15.008 1.00 80.62 227 GLN A CA 1
ATOM 1801 C C . GLN A 1 227 ? 11.803 -6.595 -14.675 1.00 80.62 227 GLN A C 1
ATOM 1803 O O . GLN A 1 227 ? 11.986 -6.237 -13.511 1.00 80.62 227 GLN A O 1
ATOM 1808 N N . VAL A 1 228 ? 11.732 -5.717 -15.677 1.00 87.19 228 VAL A N 1
ATOM 1809 C CA . VAL A 1 228 ? 11.847 -4.267 -15.492 1.00 87.19 228 VAL A CA 1
ATOM 1810 C C . VAL A 1 228 ? 10.745 -3.561 -16.242 1.00 87.19 228 VAL A C 1
ATOM 1812 O O . VAL A 1 228 ? 10.534 -3.802 -17.426 1.00 87.19 228 VAL A O 1
ATOM 1815 N N . TYR A 1 229 ? 10.105 -2.622 -15.563 1.00 88.75 229 TYR A N 1
ATOM 1816 C CA . TYR A 1 229 ? 9.136 -1.725 -16.151 1.00 88.75 229 TYR A CA 1
ATOM 1817 C C . TYR A 1 229 ? 9.547 -0.271 -15.939 1.00 88.75 229 TYR A C 1
ATOM 1819 O O . TYR A 1 229 ? 9.842 0.181 -14.824 1.00 88.75 229 TYR A O 1
ATOM 1827 N N . ARG A 1 230 ? 9.550 0.480 -17.044 1.00 89.56 230 ARG A N 1
ATOM 1828 C CA . ARG A 1 230 ? 9.821 1.913 -17.031 1.00 89.56 230 ARG A CA 1
ATOM 1829 C C . ARG A 1 230 ? 8.535 2.684 -16.797 1.00 89.56 230 ARG A C 1
ATOM 1831 O O . ARG A 1 230 ? 7.730 2.815 -17.713 1.00 89.56 230 ARG A O 1
ATOM 1838 N N . VAL A 1 231 ? 8.421 3.307 -15.633 1.00 91.50 231 VAL A N 1
ATOM 1839 C CA . VAL A 1 231 ? 7.293 4.192 -15.341 1.00 91.50 231 VAL A CA 1
ATOM 1840 C C . VAL A 1 231 ? 7.445 5.493 -16.139 1.00 91.50 231 VAL A C 1
ATOM 1842 O O . VAL A 1 231 ? 8.445 6.214 -16.022 1.00 91.50 231 VAL A O 1
ATOM 1845 N N . LYS A 1 232 ? 6.461 5.800 -16.979 1.00 90.94 232 LYS A N 1
ATOM 1846 C CA . LYS A 1 232 ? 6.445 6.965 -17.875 1.00 90.94 232 LYS A CA 1
ATOM 1847 C C . LYS A 1 232 ? 5.945 8.210 -17.140 1.00 90.94 232 LYS A C 1
ATOM 1849 O O . LYS A 1 232 ? 6.481 9.304 -17.336 1.00 90.94 232 LYS A O 1
ATOM 1854 N N . SER A 1 233 ? 4.972 8.046 -16.251 1.00 90.50 233 SER A N 1
ATOM 1855 C CA . SER A 1 233 ? 4.301 9.142 -15.554 1.00 90.50 233 SER A CA 1
ATOM 1856 C C . SER A 1 233 ? 5.191 9.883 -14.552 1.00 90.50 233 SER A C 1
ATOM 1858 O O . SER A 1 233 ? 5.981 9.309 -13.794 1.00 90.50 233 SER A O 1
ATOM 1860 N N . LEU A 1 234 ? 5.030 11.209 -14.509 1.00 87.19 234 LEU A N 1
ATOM 1861 C CA . LEU A 1 234 ? 5.762 12.090 -13.590 1.00 87.19 234 LEU A CA 1
ATOM 1862 C C . LEU A 1 234 ? 5.059 12.253 -12.236 1.00 87.19 234 LEU A C 1
ATOM 1864 O O . LEU A 1 234 ? 5.727 12.421 -11.214 1.00 87.19 234 LEU A O 1
ATOM 1868 N N . LEU A 1 235 ? 3.724 12.246 -12.234 1.00 87.38 235 LEU A N 1
ATOM 1869 C CA . LEU A 1 235 ? 2.901 12.512 -11.057 1.00 87.38 235 LEU A CA 1
ATOM 1870 C C . LEU A 1 235 ? 2.554 11.215 -10.332 1.00 87.38 235 LEU A C 1
ATOM 1872 O O . LEU A 1 235 ? 2.216 10.221 -10.958 1.00 87.38 235 LEU A O 1
ATOM 1876 N N . LYS A 1 236 ? 2.577 11.235 -8.996 1.00 82.38 236 LYS A N 1
ATOM 1877 C CA . LYS A 1 236 ? 2.415 10.022 -8.175 1.00 82.38 236 LYS A CA 1
ATOM 1878 C C . LYS A 1 236 ? 1.091 9.276 -8.380 1.00 82.38 236 LYS A C 1
ATOM 1880 O O . LYS A 1 236 ? 1.070 8.060 -8.238 1.00 82.38 236 LYS A O 1
ATOM 1885 N N . HIS A 1 237 ? -0.003 9.995 -8.637 1.00 82.25 237 HIS A N 1
ATOM 1886 C CA . HIS A 1 237 ? -1.309 9.372 -8.888 1.00 82.25 237 HIS A CA 1
ATOM 1887 C C . HIS A 1 237 ? -1.345 8.711 -10.266 1.00 82.25 237 HIS A C 1
ATOM 1889 O O . HIS A 1 237 ? -1.757 7.563 -10.376 1.00 82.25 237 HIS A O 1
ATOM 1895 N N . ASP A 1 238 ? -0.823 9.399 -11.279 1.00 88.69 238 ASP A N 1
ATOM 1896 C CA . ASP A 1 238 ? -0.751 8.883 -12.646 1.00 88.69 238 ASP A CA 1
ATOM 1897 C C . ASP A 1 238 ? 0.193 7.674 -12.728 1.00 88.69 238 ASP A C 1
ATOM 1899 O O . ASP A 1 238 ? -0.104 6.712 -13.419 1.00 88.69 238 ASP A O 1
ATOM 1903 N N . GLN A 1 239 ? 1.283 7.674 -11.947 1.00 92.69 239 GLN A N 1
ATOM 1904 C CA . GLN A 1 239 ? 2.184 6.522 -11.804 1.00 92.69 239 GLN A CA 1
ATOM 1905 C C . GLN A 1 239 ? 1.466 5.274 -11.281 1.00 92.69 239 GLN A C 1
ATOM 1907 O O . GLN A 1 239 ? 1.713 4.182 -11.780 1.00 92.69 239 GLN A O 1
ATOM 1912 N N . LEU A 1 240 ? 0.594 5.424 -10.276 1.00 91.31 240 LEU A N 1
ATOM 1913 C CA . LEU A 1 240 ? -0.183 4.304 -9.740 1.00 91.31 240 LEU A CA 1
ATOM 1914 C C . LEU A 1 240 ? -1.172 3.786 -10.784 1.00 91.31 240 LEU A C 1
ATOM 1916 O O . LEU A 1 240 ? -1.211 2.588 -11.034 1.00 91.31 240 LEU A O 1
ATOM 1920 N N . ALA A 1 241 ? -1.935 4.689 -11.404 1.00 89.38 241 ALA A N 1
ATOM 1921 C CA . ALA A 1 241 ? -2.909 4.325 -12.427 1.00 89.38 241 ALA A CA 1
ATOM 1922 C C . ALA A 1 241 ? -2.246 3.619 -13.620 1.00 89.38 241 ALA A C 1
ATOM 1924 O O . ALA A 1 241 ? -2.755 2.606 -14.082 1.00 89.38 241 ALA A O 1
ATOM 1925 N N . GLU A 1 242 ? -1.088 4.113 -14.067 1.00 92.50 242 GLU A N 1
ATOM 1926 C CA . GLU A 1 242 ? -0.280 3.500 -15.122 1.00 92.50 242 GLU A CA 1
ATOM 1927 C C . GLU A 1 242 ? 0.120 2.067 -14.768 1.00 92.50 242 GLU A C 1
ATOM 1929 O O . GLU A 1 242 ? -0.143 1.159 -15.547 1.00 92.50 242 GLU A O 1
ATOM 1934 N N . VAL A 1 243 ? 0.720 1.850 -13.593 1.00 91.62 243 VAL A N 1
ATOM 1935 C CA . VAL A 1 243 ? 1.179 0.514 -13.177 1.00 91.62 243 VAL A CA 1
ATOM 1936 C C . VAL A 1 243 ? 0.000 -0.440 -13.004 1.00 91.62 243 VAL A C 1
ATOM 1938 O O . VAL A 1 243 ? 0.053 -1.566 -13.490 1.00 91.62 243 VAL A O 1
ATOM 1941 N N . CYS A 1 244 ? -1.081 0.001 -12.363 1.00 90.12 244 CYS A N 1
ATOM 1942 C CA . CYS A 1 244 ? -2.253 -0.846 -12.171 1.00 90.12 244 CYS A CA 1
ATOM 1943 C C . CYS A 1 244 ? -2.944 -1.215 -13.487 1.00 90.12 244 CYS A C 1
ATOM 1945 O O . CYS A 1 244 ? -3.401 -2.346 -13.617 1.00 90.12 244 CYS A O 1
ATOM 1947 N N . ALA A 1 245 ? -3.018 -0.285 -14.444 1.00 88.69 245 ALA A N 1
ATOM 1948 C CA . ALA A 1 245 ? -3.564 -0.556 -15.770 1.00 88.69 245 ALA A CA 1
ATOM 1949 C C . ALA A 1 245 ? -2.638 -1.456 -16.596 1.00 88.69 245 ALA A C 1
ATOM 1951 O O . ALA A 1 245 ? -3.115 -2.277 -17.361 1.00 88.69 245 ALA A O 1
ATOM 1952 N N . TYR A 1 246 ? -1.319 -1.311 -16.448 1.00 88.75 246 TYR A N 1
ATOM 1953 C CA . TYR A 1 246 ? -0.356 -2.095 -17.217 1.00 88.75 246 TYR A CA 1
ATOM 1954 C C . TYR A 1 246 ? -0.315 -3.572 -16.814 1.00 88.75 246 TYR A C 1
ATOM 1956 O O . TYR A 1 246 ? -0.133 -4.433 -17.665 1.00 88.75 246 TYR A O 1
ATOM 1964 N N . PHE A 1 247 ? -0.455 -3.859 -15.518 1.00 87.50 247 PHE A N 1
ATOM 1965 C CA . PHE A 1 247 ? -0.423 -5.221 -14.976 1.00 87.50 247 PHE A CA 1
ATOM 1966 C C . PHE A 1 247 ? -1.825 -5.784 -14.681 1.00 87.50 247 PHE A C 1
ATOM 1968 O O . PHE A 1 247 ? -1.936 -6.723 -13.897 1.00 87.50 247 PHE A O 1
ATOM 1975 N N . ASP A 1 248 ? -2.881 -5.183 -15.246 1.00 82.62 248 ASP A N 1
ATOM 1976 C CA . ASP A 1 248 ? -4.287 -5.605 -15.110 1.00 82.62 248 ASP A CA 1
ATOM 1977 C C . ASP A 1 248 ? -4.749 -5.873 -13.664 1.00 82.62 248 ASP A C 1
ATOM 1979 O O . ASP A 1 248 ? -5.593 -6.723 -13.380 1.00 82.62 248 ASP A O 1
ATOM 1983 N N . ILE A 1 249 ? -4.224 -5.096 -12.714 1.00 79.44 249 ILE A N 1
ATOM 1984 C CA . ILE A 1 249 ? -4.371 -5.368 -11.279 1.00 79.44 249 ILE A CA 1
ATOM 1985 C C . ILE A 1 249 ? -5.831 -5.256 -10.817 1.00 79.44 249 ILE A C 1
ATOM 1987 O O . ILE A 1 249 ? -6.285 -6.031 -9.980 1.00 79.44 249 ILE A O 1
ATOM 1991 N N . PHE A 1 250 ? -6.589 -4.304 -11.364 1.00 67.69 250 PHE A N 1
ATOM 1992 C CA . PHE A 1 250 ? -7.973 -4.060 -10.940 1.00 67.69 250 PHE A CA 1
ATOM 1993 C C . PHE A 1 250 ? -9.011 -4.956 -11.627 1.00 67.69 250 PHE A C 1
ATOM 1995 O O . PHE A 1 250 ? -10.169 -4.944 -11.213 1.00 67.69 250 PHE A O 1
ATOM 2002 N N . HIS A 1 251 ? -8.622 -5.763 -12.619 1.00 53.25 251 HIS A N 1
ATOM 2003 C CA . HIS A 1 251 ? -9.507 -6.795 -13.166 1.00 53.25 251 HIS A CA 1
ATOM 2004 C C . HIS A 1 251 ? -9.531 -8.071 -12.308 1.00 53.25 251 HIS A C 1
ATOM 2006 O O . HIS A 1 251 ? -10.491 -8.829 -12.389 1.00 53.25 251 HIS A O 1
ATOM 2012 N N . LEU A 1 252 ? -8.542 -8.272 -11.430 1.00 46.19 252 LEU A N 1
ATOM 2013 C CA . LEU A 1 252 ? -8.405 -9.465 -10.581 1.00 46.19 252 LEU A CA 1
ATOM 2014 C C . LEU A 1 252 ? -9.163 -9.394 -9.241 1.00 46.19 252 LEU A C 1
ATOM 2016 O O . LEU A 1 252 ? -9.146 -10.360 -8.486 1.00 46.19 252 LEU A O 1
ATOM 2020 N N . GLN A 1 253 ? -9.819 -8.273 -8.920 1.00 41.00 253 GLN A N 1
ATOM 2021 C CA . GLN A 1 253 ? -10.376 -8.032 -7.578 1.00 41.00 253 GLN A CA 1
ATOM 2022 C C . GLN A 1 253 ? -11.916 -8.003 -7.507 1.00 41.00 253 GLN A C 1
ATOM 2024 O O . GLN A 1 253 ? -12.461 -7.685 -6.452 1.00 41.00 253 GLN A O 1
ATOM 2029 N N . PHE A 1 254 ? -12.620 -8.360 -8.591 1.00 32.84 254 PHE A N 1
ATOM 2030 C CA . PHE A 1 254 ? -14.094 -8.408 -8.633 1.00 32.84 254 PHE A CA 1
ATOM 2031 C C . PHE A 1 254 ? -14.715 -9.780 -8.956 1.00 32.84 254 PHE A C 1
ATOM 2033 O O . PHE A 1 254 ? -15.937 -9.868 -9.012 1.00 32.84 254 PHE A O 1
ATOM 2040 N N . ASP A 1 255 ? -13.937 -10.864 -9.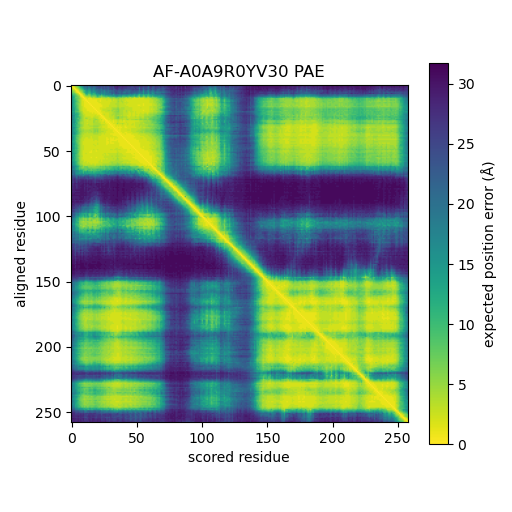044 1.00 30.97 255 ASP A N 1
ATOM 2041 C CA . ASP A 1 255 ? -14.476 -12.239 -9.111 1.00 30.97 255 ASP A CA 1
ATOM 2042 C C . ASP A 1 255 ? -14.779 -12.814 -7.706 1.00 30.97 255 ASP A C 1
ATOM 2044 O O . ASP A 1 255 ? -14.402 -13.928 -7.356 1.00 30.97 255 ASP A O 1
ATOM 2048 N N . LEU A 1 256 ? -15.488 -12.046 -6.869 1.00 33.44 256 LEU A N 1
ATOM 2049 C CA . LEU A 1 256 ? -16.143 -12.548 -5.646 1.00 33.44 256 LEU A CA 1
ATOM 2050 C C . LEU A 1 256 ? -17.646 -12.763 -5.887 1.00 33.44 256 LEU A C 1
ATOM 2052 O O . LEU A 1 256 ? -18.493 -12.371 -5.086 1.00 33.44 256 LEU A O 1
ATOM 2056 N N . SER A 1 257 ? -17.975 -13.393 -7.013 1.00 33.66 257 SER A N 1
ATOM 2057 C CA . SER A 1 257 ? -19.300 -13.952 -7.274 1.00 33.66 257 SER A CA 1
ATOM 2058 C C . SER A 1 257 ? -19.167 -15.346 -7.886 1.00 33.66 257 SER A C 1
ATOM 2060 O O . SER A 1 257 ? -19.244 -15.509 -9.104 1.00 33.66 257 SER A O 1
ATOM 2062 N N . ALA A 1 258 ? -18.959 -16.340 -7.024 1.00 32.56 258 ALA A N 1
ATOM 2063 C CA . ALA A 1 258 ? -19.258 -17.745 -7.277 1.00 32.56 258 ALA A CA 1
ATOM 2064 C C . ALA A 1 258 ? -19.737 -18.385 -5.969 1.00 32.56 258 ALA A C 1
ATOM 2066 O O . ALA A 1 258 ? -19.094 -18.118 -4.927 1.00 32.56 258 ALA A O 1
#

Radius of gyration: 26.72 Å; Cα contacts (8 Å, |Δi|>4): 201; chains: 1; bounding box: 79×58×59 Å

Nearest PDB structures (foldseek):
  6k18-assembly1_B  TM=7.351E-01  e=7.124E-02  Homo sapiens
  8gju-assembly2_H  TM=5.235E-01  e=2.197E-01  Homo sapiens

InterPro domains:
  IPR002562 3'-5' exonuclease domain [PF01612] (8-64)
  IPR002782 Mut7-C RNAse domain [PF01927] (164-249)
  IPR012337 Ribonuclease H-like superfamily [SSF53098] (5-85)
  IPR036397 Ribonuclease H superfamily [G3DSA:3.30.420.10] (1-95)
  IPR052408 Exonuclease MUT-7-like [PTHR47765] (2-249)